Protein AF-A0A934DHY7-F1 (afdb_monomer_lite)

Secondary structure (DSSP, 8-state):
---------EEEE---TT-EEE-TTS--EEE-TTPPPEEEETTTHHHHHHHTS--HHHHHHHHHHHHHH-TTSTTHHHHHHHHHHH-HHHHHHHHHHHHHHHSS---HHHHHHHHHHHHHHHHH-TT-THHHHHHHHHHHHHHHH-SSHHHHHHHHHHHHHHHHHHHHHTTPPPS-S--HHHHHHHHHHT-S-----

Sequence (197 aa):
MTQPSQSGSIKYFIPPTDYVLTGRDGLVHIPWQGKPAIPLLEEDFPAAEASGSPDYDMVGRGMYQALRHDPESAFAAEYAGVLKEAYPHIVSELGGQIIMLDAREVDSPYMARKVNFLKIMALLDPANAGLPLEIGRTYADRGSRLSDLHQAVSSWYAAEKYLKSYLALKGVRFTKTHDLILLKNICVKHNGDFEFL

Radius of gyration: 19.26 Å; chains: 1; bounding box: 48×48×48 Å

Structure (mmCIF, N/CA/C/O backbone):
data_AF-A0A934DHY7-F1
#
_entry.id   AF-A0A934DHY7-F1
#
loop_
_atom_site.group_PDB
_atom_site.id
_atom_site.type_symbol
_atom_site.label_atom_id
_atom_site.label_alt_id
_atom_site.label_comp_id
_atom_site.label_asym_id
_atom_site.label_entity_id
_atom_site.label_seq_id
_atom_site.pdbx_PDB_ins_code
_atom_site.Cartn_x
_atom_site.Cartn_y
_atom_site.Cartn_z
_atom_site.occupancy
_atom_site.B_iso_or_equiv
_atom_site.auth_seq_id
_atom_site.auth_comp_id
_atom_site.auth_asym_id
_atom_site.auth_atom_id
_atom_site.pdbx_PDB_model_num
ATOM 1 N N . MET A 1 1 ? 19.222 31.147 6.152 1.00 31.86 1 MET A N 1
ATOM 2 C CA . MET A 1 1 ? 18.188 30.901 5.127 1.00 31.86 1 MET A CA 1
ATOM 3 C C . MET A 1 1 ? 17.929 29.411 5.118 1.00 31.86 1 MET A C 1
ATOM 5 O O . MET A 1 1 ? 18.785 28.665 4.671 1.00 31.86 1 MET A O 1
ATOM 9 N N . THR A 1 2 ? 16.827 28.977 5.715 1.00 37.34 2 THR A N 1
ATOM 10 C CA . THR A 1 2 ? 16.522 27.555 5.905 1.00 37.34 2 THR A CA 1
ATOM 11 C C . THR A 1 2 ? 15.353 27.234 4.986 1.00 37.34 2 THR A C 1
ATOM 13 O O . THR A 1 2 ? 14.225 27.622 5.275 1.00 37.34 2 THR A O 1
ATOM 16 N N . GLN A 1 3 ? 15.628 26.625 3.831 1.00 30.80 3 GLN A N 1
ATOM 17 C CA . GLN A 1 3 ? 14.572 26.064 2.990 1.00 30.80 3 GLN A CA 1
ATOM 18 C C . GLN A 1 3 ? 14.068 24.775 3.651 1.00 30.80 3 GLN A C 1
ATOM 20 O O . GLN A 1 3 ? 14.889 23.912 3.968 1.00 30.80 3 GLN A O 1
ATOM 25 N N . PRO A 1 4 ? 12.754 24.616 3.879 1.00 38.81 4 PRO A N 1
ATOM 26 C CA . PRO A 1 4 ? 12.204 23.321 4.225 1.00 38.81 4 PRO A CA 1
ATOM 27 C C . PRO A 1 4 ? 12.205 22.424 2.979 1.00 38.81 4 PRO A C 1
ATOM 29 O O . PRO A 1 4 ? 11.879 22.849 1.871 1.00 38.81 4 PRO A O 1
ATOM 32 N N . SER A 1 5 ? 12.616 21.182 3.192 1.00 37.78 5 SER A N 1
ATOM 33 C CA . SER A 1 5 ? 12.775 20.095 2.233 1.00 37.78 5 SER A CA 1
ATOM 34 C C . SER A 1 5 ? 11.487 19.805 1.453 1.00 37.78 5 SER A C 1
ATOM 36 O O . SER A 1 5 ? 10.533 19.243 1.990 1.00 37.78 5 SER A O 1
ATOM 38 N N . GLN A 1 6 ? 11.475 20.133 0.159 1.00 40.62 6 GLN A N 1
ATOM 39 C CA . GLN A 1 6 ? 10.504 19.572 -0.779 1.00 40.62 6 GLN A CA 1
ATOM 40 C C . GLN A 1 6 ? 10.920 18.130 -1.074 1.00 40.62 6 GLN A C 1
ATOM 42 O O . GLN A 1 6 ? 11.933 17.891 -1.723 1.00 40.62 6 GLN A O 1
ATOM 47 N N . SER A 1 7 ? 10.177 17.164 -0.540 1.00 43.56 7 SER A N 1
ATOM 48 C CA . SER A 1 7 ? 10.376 15.747 -0.844 1.00 43.56 7 SER A CA 1
ATOM 49 C C . SER A 1 7 ? 9.364 15.303 -1.902 1.00 43.56 7 SER A C 1
ATOM 51 O O . SER A 1 7 ? 8.189 15.120 -1.603 1.00 43.56 7 SER A O 1
ATOM 53 N N . GLY A 1 8 ? 9.873 15.155 -3.131 1.00 55.78 8 GLY A N 1
ATOM 54 C CA . GLY A 1 8 ? 9.449 14.202 -4.162 1.00 55.78 8 GLY A CA 1
ATOM 55 C C . GLY A 1 8 ? 8.101 14.442 -4.835 1.00 55.78 8 GLY A C 1
ATOM 56 O O . GLY A 1 8 ? 7.093 13.882 -4.405 1.00 55.78 8 GLY A O 1
ATOM 57 N N . SER A 1 9 ? 8.084 15.173 -5.955 1.00 78.81 9 SER A N 1
ATOM 58 C CA . SER A 1 9 ? 6.949 15.103 -6.880 1.00 78.81 9 SER A CA 1
ATOM 59 C C . SER A 1 9 ? 7.010 13.775 -7.656 1.00 78.81 9 SER A C 1
ATOM 61 O O . SER A 1 9 ? 8.027 13.434 -8.253 1.00 78.81 9 SER A O 1
ATOM 63 N N . ILE A 1 10 ? 5.956 12.956 -7.597 1.00 91.75 10 ILE A N 1
ATOM 64 C CA . ILE A 1 10 ? 5.869 11.738 -8.422 1.00 91.75 10 ILE A CA 1
ATOM 65 C C . ILE A 1 10 ? 5.588 12.167 -9.862 1.00 91.75 10 ILE A C 1
ATOM 67 O O . ILE A 1 10 ? 4.675 12.960 -10.105 1.00 91.75 10 ILE A O 1
ATOM 71 N N . LYS A 1 11 ? 6.339 11.617 -10.817 1.00 94.94 11 LYS A N 1
ATOM 72 C CA . LYS A 1 11 ? 6.100 11.797 -12.255 1.00 94.94 11 LYS A CA 1
ATOM 73 C C . LYS A 1 11 ? 5.625 10.493 -12.877 1.00 94.94 11 LYS A C 1
ATOM 75 O O . LYS A 1 11 ? 5.948 9.420 -12.388 1.00 94.94 11 LYS A O 1
ATOM 80 N N . TYR A 1 12 ? 4.858 10.584 -13.956 1.00 95.19 12 TYR A N 1
ATOM 81 C CA . TYR A 1 12 ? 4.257 9.419 -14.604 1.00 95.19 12 TYR A CA 1
ATOM 82 C C . TYR A 1 12 ? 4.889 9.198 -15.971 1.00 95.19 12 TYR A C 1
ATOM 84 O O . TYR A 1 12 ? 4.771 10.040 -16.859 1.00 95.19 12 TYR A O 1
ATOM 92 N N . PHE A 1 13 ? 5.577 8.072 -16.122 1.00 95.94 13 PHE A N 1
ATOM 93 C CA . PHE A 1 13 ? 6.219 7.664 -17.361 1.00 95.94 13 PHE A CA 1
ATOM 94 C C . PHE A 1 13 ? 5.263 6.804 -18.185 1.00 95.94 13 PHE A C 1
ATOM 96 O O . PHE A 1 13 ? 4.657 5.865 -17.665 1.00 95.94 13 PHE A O 1
ATOM 103 N N . ILE A 1 14 ? 5.125 7.113 -19.472 1.00 94.69 14 ILE A N 1
ATOM 104 C CA . ILE A 1 14 ? 4.329 6.311 -20.401 1.00 94.69 14 ILE A CA 1
ATOM 105 C C . ILE A 1 14 ? 5.298 5.402 -21.155 1.00 94.69 14 ILE A C 1
ATOM 107 O O . ILE A 1 14 ? 6.035 5.899 -22.009 1.00 94.69 14 ILE A O 1
ATOM 111 N N . PRO A 1 15 ? 5.348 4.098 -20.835 1.00 90.94 15 PRO A N 1
ATOM 112 C CA . PRO A 1 15 ? 6.297 3.214 -21.478 1.00 90.94 15 PRO A CA 1
ATOM 113 C C . PRO A 1 15 ? 5.905 2.886 -22.926 1.00 90.94 15 PRO A C 1
ATOM 115 O O . PRO A 1 15 ? 4.727 2.986 -23.289 1.00 90.94 15 PRO A O 1
ATOM 118 N N . PRO A 1 16 ? 6.878 2.460 -23.754 1.00 90.50 16 PRO A N 1
ATOM 119 C CA . PRO A 1 16 ? 6.615 1.902 -25.077 1.00 90.50 16 PRO A CA 1
ATOM 120 C C . PRO A 1 16 ? 5.609 0.742 -25.040 1.00 90.50 16 PRO A C 1
ATOM 122 O O . PRO A 1 16 ? 5.453 0.059 -24.027 1.00 90.50 16 PRO A O 1
ATOM 125 N N . THR A 1 17 ? 4.924 0.491 -26.160 1.00 88.81 17 THR A N 1
ATOM 126 C CA . THR A 1 17 ? 3.856 -0.526 -26.247 1.00 88.81 17 THR A CA 1
ATOM 127 C C . THR A 1 17 ? 4.348 -1.953 -25.984 1.00 88.81 17 THR A C 1
ATOM 129 O O . THR A 1 17 ? 3.576 -2.793 -25.527 1.00 88.81 17 THR A O 1
ATOM 132 N N . ASP A 1 18 ? 5.621 -2.221 -26.257 1.00 91.25 18 ASP A N 1
ATOM 133 C CA . ASP A 1 18 ? 6.314 -3.495 -26.065 1.00 91.25 18 ASP A CA 1
ATOM 134 C C . ASP A 1 18 ? 7.105 -3.565 -24.749 1.00 91.25 18 ASP A C 1
ATOM 136 O O . ASP A 1 18 ? 7.853 -4.518 -24.533 1.00 91.25 18 ASP A O 1
ATOM 140 N N . TYR A 1 19 ? 6.938 -2.591 -23.847 1.00 94.44 19 TYR A N 1
ATOM 141 C CA . TYR A 1 19 ? 7.634 -2.598 -22.566 1.00 94.44 19 TYR A CA 1
ATOM 142 C C . TYR A 1 19 ? 7.242 -3.814 -21.718 1.00 94.44 19 TYR A C 1
ATOM 144 O O . TYR A 1 19 ? 6.062 -4.105 -21.482 1.00 94.44 19 TYR A O 1
ATOM 152 N N . VAL A 1 20 ? 8.267 -4.501 -21.218 1.00 95.75 20 VAL A N 1
ATOM 153 C CA . VAL A 1 20 ? 8.151 -5.621 -20.288 1.00 95.75 20 VAL A CA 1
ATOM 154 C C . VAL A 1 20 ? 8.990 -5.299 -19.064 1.00 95.75 20 VAL A C 1
ATOM 156 O O . VAL A 1 20 ? 10.210 -5.146 -19.155 1.00 95.75 20 VAL A O 1
ATOM 159 N N . LEU A 1 21 ? 8.342 -5.243 -17.904 1.00 96.12 21 LEU A N 1
ATOM 160 C CA . LEU A 1 21 ? 9.055 -5.149 -16.641 1.00 96.12 21 LEU A CA 1
ATOM 161 C C . LEU A 1 21 ? 9.800 -6.464 -16.411 1.00 96.12 21 LEU A C 1
ATOM 163 O O . LEU A 1 21 ? 9.173 -7.520 -16.300 1.00 96.12 21 LEU A O 1
ATOM 167 N N . THR A 1 22 ? 11.127 -6.384 -16.340 1.00 95.19 22 THR A N 1
ATOM 168 C CA . THR A 1 22 ? 11.995 -7.549 -16.159 1.00 95.19 22 THR A CA 1
ATOM 169 C C . THR A 1 22 ? 12.777 -7.436 -14.859 1.00 95.19 22 THR A C 1
ATOM 171 O O . THR A 1 22 ? 13.431 -6.422 -14.612 1.00 95.19 22 THR A O 1
ATOM 174 N N . GLY A 1 23 ? 12.704 -8.476 -14.029 1.00 91.56 23 GLY A N 1
ATOM 175 C CA . GLY A 1 23 ? 13.467 -8.573 -12.786 1.00 91.56 23 GLY A CA 1
ATOM 176 C C . GLY A 1 23 ? 14.967 -8.652 -13.049 1.00 91.56 23 GLY A C 1
ATOM 177 O O . GLY A 1 23 ? 15.404 -9.180 -14.069 1.00 91.56 23 GLY A O 1
ATOM 178 N N . ARG A 1 24 ? 15.782 -8.166 -12.108 1.00 86.88 24 ARG A N 1
ATOM 179 C CA . ARG A 1 24 ? 17.254 -8.249 -12.211 1.00 86.88 24 ARG A CA 1
ATOM 180 C C . ARG A 1 24 ? 17.784 -9.680 -12.289 1.00 86.88 24 ARG A C 1
ATOM 182 O O . ARG A 1 24 ? 18.852 -9.910 -12.844 1.00 86.88 24 ARG A O 1
ATOM 189 N N . ASP A 1 25 ? 17.047 -10.612 -11.705 1.00 87.50 25 ASP A N 1
ATOM 190 C CA . ASP A 1 25 ? 17.312 -12.047 -11.702 1.00 87.50 25 ASP A CA 1
ATOM 191 C C . ASP A 1 25 ? 16.692 -12.781 -12.905 1.00 87.50 25 ASP A C 1
ATOM 193 O O . ASP A 1 25 ? 16.905 -13.981 -13.061 1.00 87.50 25 ASP A O 1
ATOM 197 N N . GLY A 1 26 ? 15.929 -12.077 -13.751 1.00 88.62 26 GLY A N 1
ATOM 198 C CA . GLY A 1 26 ? 15.182 -12.660 -14.865 1.00 88.62 26 GLY A CA 1
ATOM 199 C C . GLY A 1 26 ? 13.999 -13.537 -14.441 1.00 88.62 26 GLY A C 1
ATOM 200 O O . GLY A 1 26 ? 13.481 -14.280 -15.266 1.00 88.62 26 GLY A O 1
ATOM 201 N N . LEU A 1 27 ? 13.569 -13.501 -13.175 1.00 88.88 27 LEU A N 1
ATOM 202 C CA . LEU A 1 27 ? 12.425 -14.297 -12.709 1.00 88.88 27 LEU A CA 1
ATOM 203 C C . LEU A 1 27 ? 11.093 -13.561 -12.875 1.00 88.88 27 LEU A C 1
ATOM 205 O O . LEU A 1 27 ? 10.045 -14.193 -13.001 1.00 88.88 27 LEU A O 1
ATOM 209 N N . VAL A 1 28 ? 11.131 -12.230 -12.902 1.00 94.12 28 VAL A N 1
ATOM 210 C CA . VAL A 1 28 ? 9.958 -11.389 -13.147 1.00 94.12 28 VAL A CA 1
ATOM 211 C C . VAL A 1 28 ? 9.901 -11.013 -14.620 1.00 94.12 28 VAL A C 1
ATOM 213 O O . VAL A 1 28 ? 10.862 -10.455 -15.145 1.00 94.12 28 VAL A O 1
ATOM 216 N N . HIS A 1 29 ? 8.755 -11.262 -15.254 1.00 95.19 29 HIS A N 1
ATOM 217 C CA . HIS A 1 29 ? 8.458 -10.860 -16.628 1.00 95.19 29 HIS A CA 1
ATOM 218 C C . HIS A 1 29 ? 6.994 -10.430 -16.743 1.00 95.19 29 HIS A C 1
ATOM 220 O O . HIS A 1 29 ? 6.112 -11.258 -16.963 1.00 95.19 29 HIS A O 1
ATOM 226 N N . ILE A 1 30 ? 6.731 -9.130 -16.597 1.00 95.00 30 ILE A N 1
ATOM 227 C CA . ILE A 1 30 ? 5.370 -8.579 -16.605 1.00 95.00 30 ILE A CA 1
ATOM 228 C C . ILE A 1 30 ? 5.197 -7.672 -17.830 1.00 95.00 30 ILE A C 1
ATOM 230 O O . ILE A 1 30 ? 5.745 -6.565 -17.853 1.00 95.00 30 ILE A O 1
ATOM 234 N N . PRO A 1 31 ? 4.426 -8.094 -18.849 1.00 95.00 31 PRO A N 1
ATOM 235 C CA . PRO A 1 31 ? 4.063 -7.229 -19.967 1.00 95.00 31 PRO A CA 1
ATOM 236 C C . PRO A 1 31 ? 3.262 -6.012 -19.492 1.00 95.00 31 PRO A C 1
ATOM 238 O O . PRO A 1 31 ? 2.335 -6.142 -18.685 1.00 95.00 31 PRO A O 1
ATOM 241 N N . TRP A 1 32 ? 3.586 -4.828 -20.015 1.00 94.69 32 TRP A N 1
ATOM 242 C CA . TRP A 1 32 ? 2.945 -3.577 -19.591 1.00 94.69 32 TRP A CA 1
ATOM 243 C C . TRP A 1 32 ? 1.751 -3.146 -20.443 1.00 94.69 32 TRP A C 1
ATOM 245 O O . TRP A 1 32 ? 1.147 -2.097 -20.212 1.00 94.69 32 TRP A O 1
ATOM 255 N N . GLN A 1 33 ? 1.381 -3.953 -21.434 1.00 91.31 33 GLN A N 1
ATOM 256 C CA . GLN A 1 33 ? 0.269 -3.643 -22.319 1.00 91.31 33 GLN A CA 1
ATOM 257 C C . GLN A 1 33 ? -1.041 -3.494 -21.526 1.00 91.31 33 GLN A C 1
ATOM 259 O O . GLN A 1 33 ? -1.448 -4.391 -20.790 1.00 91.31 33 GLN A O 1
ATOM 264 N N . GLY A 1 34 ? -1.704 -2.344 -21.682 1.00 87.00 34 GLY A N 1
ATOM 265 C CA . GLY A 1 34 ? -2.974 -2.041 -21.014 1.00 87.00 34 GLY A CA 1
ATOM 266 C C . GLY A 1 34 ? -2.863 -1.661 -19.532 1.00 87.00 34 GLY A C 1
ATOM 267 O O . GLY A 1 34 ? -3.894 -1.504 -18.883 1.00 87.00 34 GLY A O 1
ATOM 268 N N . LYS A 1 35 ? -1.648 -1.502 -18.987 1.00 91.81 35 LYS A N 1
ATOM 269 C CA . LYS A 1 35 ? -1.422 -1.020 -17.615 1.00 91.81 35 LYS A CA 1
ATOM 270 C C . LYS A 1 35 ? -1.325 0.515 -17.561 1.00 91.81 35 LYS A C 1
ATOM 272 O O . LYS A 1 35 ? -1.013 1.141 -18.576 1.00 91.81 35 LYS A O 1
ATOM 277 N N . PRO A 1 36 ? -1.589 1.136 -16.395 1.00 94.12 36 PRO A N 1
ATOM 278 C CA . PRO A 1 36 ? -1.433 2.578 -16.215 1.00 94.12 36 PRO A CA 1
ATOM 279 C C . PRO A 1 36 ? 0.019 3.047 -16.396 1.00 94.12 36 PRO A C 1
ATOM 281 O O . PRO A 1 36 ? 0.963 2.250 -16.397 1.00 94.12 36 PR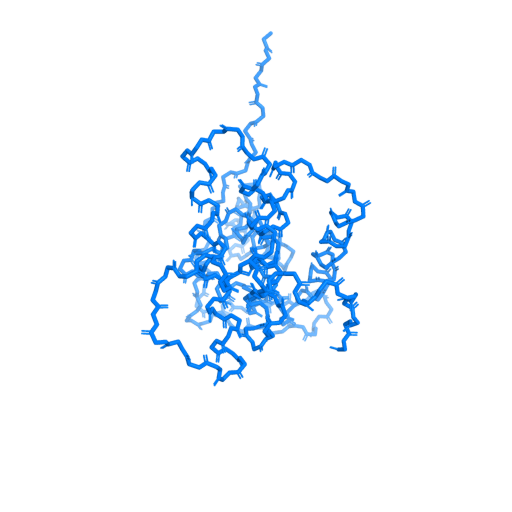O A O 1
ATOM 284 N N . ALA A 1 37 ? 0.187 4.366 -16.532 1.00 95.75 37 ALA A N 1
ATOM 285 C CA . ALA A 1 37 ? 1.501 5.001 -16.564 1.00 95.75 37 ALA A CA 1
ATOM 286 C C . ALA A 1 37 ? 2.304 4.654 -15.300 1.00 95.75 37 ALA A C 1
ATOM 288 O O . ALA A 1 37 ? 1.749 4.539 -14.210 1.00 95.75 37 ALA A O 1
ATOM 289 N N . ILE A 1 38 ? 3.613 4.489 -15.448 1.00 97.06 38 ILE A N 1
ATOM 290 C CA . ILE A 1 38 ? 4.497 4.061 -14.368 1.00 97.06 38 ILE A CA 1
ATOM 291 C C . ILE A 1 38 ? 4.818 5.278 -13.494 1.00 97.06 38 ILE A C 1
ATOM 293 O O . ILE A 1 38 ? 5.438 6.220 -13.995 1.00 97.06 38 ILE A O 1
ATOM 297 N N . PRO A 1 39 ? 4.431 5.295 -12.207 1.00 97.06 39 PRO A N 1
ATOM 298 C CA . PRO A 1 39 ? 4.880 6.335 -11.298 1.00 97.06 39 PRO A CA 1
ATOM 299 C C . PRO A 1 39 ? 6.378 6.159 -11.050 1.00 97.06 39 PRO A C 1
ATOM 301 O O . PRO A 1 39 ? 6.829 5.065 -10.723 1.00 97.06 39 PRO A O 1
ATOM 304 N N . LEU A 1 40 ? 7.134 7.241 -11.183 1.00 97.19 40 LEU A N 1
ATOM 305 C CA . LEU A 1 40 ? 8.566 7.327 -10.932 1.00 97.19 40 LEU A CA 1
ATOM 306 C C . LEU A 1 40 ? 8.851 8.477 -9.969 1.00 97.19 40 LEU A C 1
ATOM 308 O O . LEU A 1 40 ? 8.113 9.467 -9.906 1.00 97.19 40 LEU A O 1
ATOM 312 N N . LEU A 1 41 ? 9.954 8.352 -9.237 1.00 96.00 41 LEU A N 1
ATOM 313 C CA . LEU A 1 41 ? 10.500 9.467 -8.475 1.00 96.00 41 LEU A CA 1
ATOM 314 C C . LEU A 1 41 ? 11.019 10.544 -9.434 1.00 96.00 41 LEU A C 1
ATOM 316 O O . LEU A 1 41 ? 11.472 10.243 -10.539 1.00 96.00 41 LEU A O 1
ATOM 320 N N . GLU A 1 42 ? 10.974 11.804 -9.006 1.00 94.19 42 GLU A N 1
ATOM 321 C CA . GLU A 1 42 ? 11.436 12.929 -9.823 1.00 94.19 42 GLU A CA 1
ATOM 322 C C . GLU A 1 42 ? 12.894 12.780 -10.273 1.00 94.19 42 GLU A C 1
ATOM 324 O O . GLU A 1 42 ? 13.217 13.123 -11.408 1.00 94.19 42 GLU A O 1
ATOM 329 N N . GLU A 1 43 ? 13.746 12.235 -9.405 1.00 94.06 43 GLU A N 1
ATOM 330 C CA . GLU A 1 43 ? 15.157 11.945 -9.679 1.00 94.06 43 GLU A CA 1
ATOM 331 C C . GLU A 1 43 ? 15.381 10.784 -10.661 1.00 94.06 43 GLU A C 1
ATOM 333 O O . GLU A 1 43 ? 16.363 10.793 -11.399 1.00 94.06 43 GLU A O 1
ATOM 338 N N . ASP A 1 44 ? 14.460 9.818 -10.711 1.00 95.62 44 ASP A N 1
ATOM 339 C CA . ASP A 1 44 ? 14.541 8.646 -11.591 1.00 95.62 44 ASP A CA 1
ATOM 340 C C . ASP A 1 44 ? 14.023 8.964 -13.007 1.00 95.62 44 ASP A C 1
ATOM 342 O O . ASP A 1 44 ? 14.438 8.349 -13.992 1.00 95.62 44 ASP A O 1
ATOM 346 N N . PHE A 1 45 ? 13.131 9.953 -13.127 1.00 94.62 45 PHE A N 1
ATOM 347 C CA . PHE A 1 45 ? 12.448 10.275 -14.380 1.00 94.62 45 PHE A CA 1
ATOM 348 C C . PHE A 1 45 ? 13.394 10.644 -15.544 1.00 94.62 45 PHE A C 1
ATOM 350 O O . PHE A 1 45 ? 13.214 10.083 -16.625 1.00 94.62 45 PHE A O 1
ATOM 357 N N . PRO A 1 46 ? 14.420 11.510 -15.379 1.00 95.00 46 PRO A N 1
ATOM 358 C CA . PRO A 1 46 ? 15.321 11.865 -16.480 1.00 95.00 46 PRO A CA 1
ATOM 359 C C . PRO A 1 46 ? 16.115 10.670 -17.017 1.00 95.00 46 PRO A C 1
ATOM 361 O O . PRO A 1 46 ? 16.363 10.576 -18.217 1.00 95.00 46 PRO A O 1
ATOM 364 N N . ALA A 1 47 ? 16.510 9.744 -16.137 1.00 95.50 47 ALA A N 1
ATOM 365 C CA . ALA A 1 47 ? 17.240 8.546 -16.536 1.00 95.50 47 ALA A CA 1
ATOM 366 C C . ALA A 1 47 ? 16.342 7.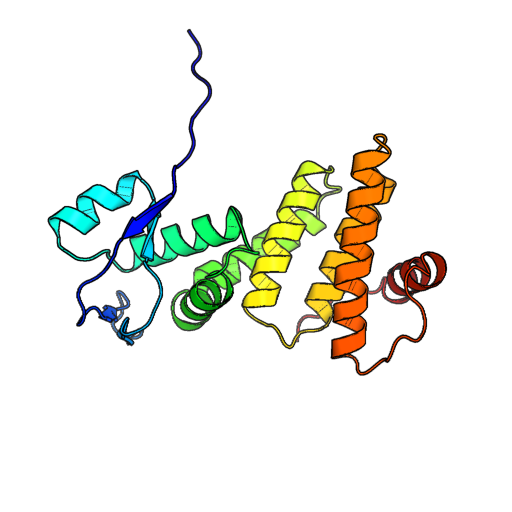588 -17.333 1.00 95.50 47 ALA A C 1
ATOM 368 O O . ALA A 1 47 ? 16.770 7.089 -18.372 1.00 95.50 47 ALA A O 1
ATOM 369 N N . ALA A 1 48 ? 15.094 7.396 -16.889 1.00 94.75 48 ALA A N 1
ATOM 370 C CA . ALA A 1 48 ? 14.098 6.597 -17.603 1.00 94.75 48 ALA A CA 1
ATOM 371 C C . ALA A 1 48 ? 13.734 7.191 -18.976 1.00 94.75 48 ALA A C 1
ATOM 373 O O . ALA A 1 48 ? 13.524 6.453 -19.937 1.00 94.75 48 ALA A O 1
ATOM 374 N N . GLU A 1 49 ? 13.677 8.520 -19.087 1.00 94.31 49 GLU A N 1
ATOM 375 C CA . GLU A 1 49 ? 13.439 9.210 -20.358 1.00 94.31 49 GLU A CA 1
ATOM 376 C C . GLU A 1 49 ? 14.620 9.045 -21.322 1.00 94.31 49 GLU A C 1
ATOM 378 O O . GLU A 1 49 ? 14.419 8.712 -22.489 1.00 94.31 49 GLU A O 1
ATOM 383 N N . ALA A 1 50 ? 15.855 9.192 -20.834 1.00 94.25 50 ALA A N 1
ATOM 384 C CA . ALA A 1 50 ? 17.059 9.044 -21.650 1.00 94.25 50 ALA A CA 1
ATOM 385 C C . ALA A 1 50 ? 17.270 7.610 -22.169 1.00 94.25 50 ALA A C 1
ATOM 387 O O . ALA A 1 50 ? 17.747 7.428 -23.289 1.00 94.25 50 ALA A O 1
ATOM 388 N N . SER A 1 51 ? 16.925 6.592 -21.374 1.00 92.31 51 SER A N 1
ATOM 389 C CA . SER A 1 51 ? 16.990 5.182 -21.783 1.00 92.31 51 SER A CA 1
ATOM 390 C C . SER A 1 51 ? 15.775 4.727 -22.597 1.00 92.31 51 SER A C 1
ATOM 392 O O . SER A 1 51 ? 15.819 3.658 -23.203 1.00 92.31 51 SER A O 1
ATOM 394 N N . GLY A 1 52 ? 14.683 5.500 -22.592 1.00 91.44 52 GLY A N 1
ATOM 395 C CA . GLY A 1 52 ? 13.395 5.123 -23.177 1.00 91.44 52 GLY A CA 1
ATOM 396 C C . GLY A 1 52 ? 12.596 4.107 -22.350 1.00 91.44 52 GLY A C 1
ATOM 397 O O . GLY A 1 52 ? 11.510 3.703 -22.768 1.00 91.44 52 GLY A O 1
ATOM 398 N N . SER A 1 53 ? 13.095 3.691 -21.182 1.00 93.81 53 SER A N 1
ATOM 399 C CA . SER A 1 53 ? 12.393 2.765 -20.291 1.00 93.81 53 SER A CA 1
ATOM 400 C C . SER A 1 53 ? 12.923 2.826 -18.853 1.00 93.81 53 SER A C 1
ATOM 402 O O . SER A 1 53 ? 14.144 2.769 -18.666 1.00 93.81 53 SER A O 1
ATOM 404 N N . PRO A 1 54 ? 12.054 2.852 -17.825 1.00 95.81 54 PRO A N 1
ATOM 405 C CA . PRO A 1 54 ? 12.495 2.768 -16.443 1.00 95.81 54 PRO A CA 1
ATOM 406 C C . PRO A 1 54 ? 13.022 1.371 -16.126 1.00 95.81 54 PRO A C 1
ATOM 408 O O . PRO A 1 54 ? 12.516 0.361 -16.633 1.00 95.81 54 PRO A O 1
ATOM 411 N N . ASP A 1 55 ? 14.027 1.325 -15.255 1.00 94.38 55 ASP A N 1
ATOM 412 C CA . ASP A 1 55 ? 14.547 0.063 -14.752 1.00 94.38 55 ASP A CA 1
ATOM 413 C C . ASP A 1 55 ? 13.633 -0.556 -13.682 1.00 94.38 55 ASP A C 1
ATOM 415 O O . ASP A 1 55 ? 12.678 0.051 -13.186 1.00 94.38 55 ASP A O 1
ATOM 419 N N . TYR A 1 56 ? 13.954 -1.796 -13.324 1.00 96.06 56 TYR A N 1
ATOM 420 C CA . TYR A 1 56 ? 13.212 -2.569 -12.341 1.00 96.06 56 TYR A CA 1
ATOM 421 C C . TYR A 1 56 ? 13.084 -1.879 -10.977 1.00 96.06 56 TYR A C 1
ATOM 423 O O . TYR A 1 56 ? 12.015 -1.902 -10.369 1.00 96.06 56 TYR A O 1
ATOM 431 N N . ASP A 1 57 ? 14.143 -1.249 -10.476 1.00 95.62 57 ASP A N 1
ATOM 432 C CA . ASP A 1 57 ? 14.101 -0.634 -9.153 1.00 95.62 57 ASP A CA 1
ATOM 433 C C . ASP A 1 57 ? 13.334 0.690 -9.176 1.00 95.62 57 ASP A C 1
ATOM 435 O O . ASP A 1 57 ? 12.594 0.980 -8.236 1.00 95.62 57 ASP A O 1
ATOM 439 N N . MET A 1 58 ? 13.491 1.485 -10.239 1.00 96.56 58 MET A N 1
ATOM 440 C CA . MET A 1 58 ? 12.770 2.745 -10.440 1.00 96.56 58 MET A CA 1
ATOM 441 C C . MET A 1 58 ? 11.256 2.520 -10.375 1.00 96.56 58 MET A C 1
ATOM 443 O O . MET A 1 58 ? 10.545 3.252 -9.682 1.00 96.56 58 MET A O 1
ATOM 447 N N . VAL A 1 59 ? 10.775 1.462 -11.038 1.00 97.12 59 VAL A N 1
ATOM 448 C CA . VAL A 1 59 ? 9.360 1.060 -11.028 1.00 97.12 59 VAL A CA 1
ATOM 449 C C . VAL A 1 59 ? 8.908 0.697 -9.614 1.00 97.12 59 VAL A C 1
ATOM 451 O O . VAL A 1 59 ? 7.914 1.239 -9.129 1.00 97.12 59 VAL A O 1
ATOM 454 N N . GLY A 1 60 ? 9.654 -0.169 -8.919 1.00 96.50 60 GLY A N 1
ATOM 455 C CA . GLY A 1 60 ? 9.312 -0.604 -7.561 1.00 96.50 60 GLY A CA 1
ATOM 456 C C . GLY A 1 60 ? 9.259 0.554 -6.564 1.00 96.50 60 GLY A C 1
ATOM 457 O O . GLY A 1 60 ? 8.275 0.709 -5.836 1.00 96.50 60 GLY A O 1
ATOM 458 N N . ARG A 1 61 ? 10.285 1.418 -6.569 1.00 96.12 61 ARG A N 1
ATOM 459 C CA . ARG A 1 61 ? 10.350 2.613 -5.712 1.00 96.12 61 ARG A CA 1
ATOM 460 C C . ARG A 1 61 ? 9.216 3.584 -6.006 1.00 96.12 61 ARG A C 1
ATOM 462 O O . ARG A 1 61 ? 8.557 4.046 -5.075 1.00 96.12 61 ARG A O 1
ATOM 469 N N . GLY A 1 62 ? 8.985 3.890 -7.280 1.00 96.69 62 GLY A N 1
ATOM 470 C CA . GLY A 1 62 ? 7.965 4.842 -7.695 1.00 96.69 62 GLY A CA 1
ATOM 471 C C . GLY A 1 62 ? 6.550 4.369 -7.362 1.00 96.69 62 GLY A C 1
ATOM 472 O O . GLY A 1 62 ? 5.768 5.137 -6.802 1.00 96.69 62 GLY A O 1
ATOM 473 N N . MET A 1 63 ? 6.239 3.088 -7.589 1.00 96.94 63 MET A N 1
ATOM 474 C CA . MET A 1 63 ? 4.953 2.494 -7.200 1.00 96.94 63 MET A CA 1
ATOM 475 C C . MET A 1 63 ? 4.753 2.480 -5.694 1.00 96.94 63 MET A C 1
ATOM 477 O O . MET A 1 63 ? 3.692 2.875 -5.207 1.00 96.94 63 MET A O 1
ATOM 481 N N . TYR A 1 64 ? 5.775 2.068 -4.944 1.00 96.25 64 TYR A N 1
ATOM 482 C CA . TYR A 1 64 ? 5.694 2.063 -3.492 1.00 96.25 64 TYR A CA 1
ATOM 483 C C . TYR A 1 64 ? 5.479 3.476 -2.941 1.00 96.25 64 TYR A C 1
ATOM 485 O O . TYR A 1 64 ? 4.610 3.687 -2.093 1.00 96.25 64 TYR A O 1
ATOM 493 N N . GLN A 1 65 ? 6.200 4.467 -3.467 1.00 95.69 65 GLN A N 1
ATOM 494 C CA . GLN A 1 65 ? 6.034 5.860 -3.067 1.00 95.69 65 GLN A CA 1
ATOM 495 C C . GLN A 1 65 ? 4.652 6.412 -3.444 1.00 95.69 65 GLN A C 1
ATOM 497 O O . GLN A 1 65 ? 4.032 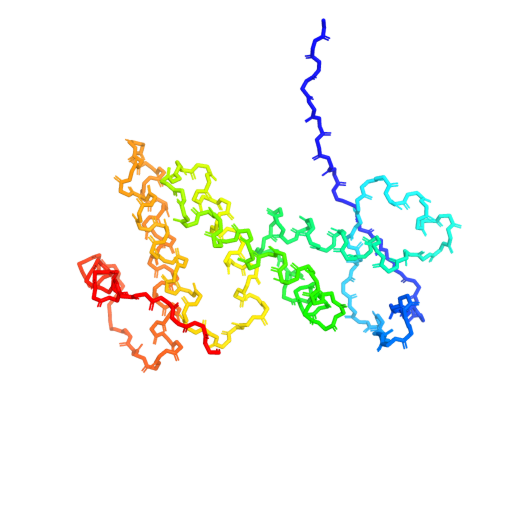7.093 -2.624 1.00 95.69 65 GLN A O 1
ATOM 502 N N . ALA A 1 66 ? 4.136 6.087 -4.633 1.00 95.62 66 ALA A N 1
ATOM 503 C CA . ALA A 1 66 ? 2.797 6.483 -5.063 1.00 95.62 66 ALA A CA 1
ATOM 504 C C . ALA A 1 66 ? 1.708 5.931 -4.142 1.00 95.62 66 ALA A C 1
ATOM 506 O O . ALA A 1 66 ? 0.858 6.688 -3.675 1.00 95.62 66 ALA A O 1
ATOM 507 N N . LEU A 1 67 ? 1.790 4.649 -3.792 1.00 96.12 67 LEU A N 1
ATOM 508 C CA . LEU A 1 67 ? 0.854 4.016 -2.865 1.00 96.12 67 LEU A CA 1
ATOM 509 C C . LEU A 1 67 ? 0.951 4.581 -1.445 1.00 96.12 67 LEU A C 1
ATOM 511 O O . LEU A 1 67 ? -0.060 4.719 -0.761 1.00 96.12 67 LEU A O 1
ATOM 515 N N . ARG A 1 68 ? 2.152 4.940 -0.981 1.00 94.00 68 ARG A N 1
ATOM 516 C CA . ARG A 1 68 ? 2.332 5.587 0.330 1.00 94.00 68 ARG A CA 1
ATOM 517 C C . ARG A 1 68 ? 1.767 7.000 0.378 1.00 94.00 68 ARG A C 1
ATOM 519 O O . ARG A 1 68 ? 1.341 7.433 1.453 1.00 94.00 68 ARG A O 1
ATOM 526 N N . HIS A 1 69 ? 1.804 7.703 -0.751 1.00 92.25 69 HIS A N 1
ATOM 527 C CA . HIS A 1 69 ? 1.233 9.034 -0.891 1.00 92.25 69 HIS A CA 1
ATOM 528 C C . HIS A 1 69 ? -0.297 8.977 -0.937 1.00 92.25 69 HIS A C 1
ATOM 530 O O . HIS A 1 69 ? -0.948 9.639 -0.130 1.00 92.25 69 HIS A O 1
ATOM 536 N N . ASP A 1 70 ? -0.856 8.150 -1.825 1.00 92.81 70 ASP A N 1
ATOM 537 C CA . ASP A 1 70 ? -2.300 7.978 -1.986 1.00 92.81 70 ASP A CA 1
ATOM 538 C C . ASP A 1 70 ? -2.679 6.513 -2.302 1.00 92.81 70 ASP A C 1
ATOM 540 O O . ASP A 1 70 ? -2.729 6.103 -3.471 1.00 92.81 70 ASP A O 1
ATOM 544 N N . PRO A 1 71 ? -2.990 5.709 -1.266 1.00 94.00 71 PRO A N 1
ATOM 545 C CA . PRO A 1 71 ? -3.418 4.323 -1.438 1.00 94.00 71 PRO A CA 1
ATOM 546 C C . PRO A 1 71 ? -4.875 4.197 -1.915 1.00 94.00 71 PRO A C 1
ATOM 548 O O . PRO A 1 71 ? -5.368 3.083 -2.052 1.00 94.00 71 PRO A O 1
ATOM 551 N N . GLU A 1 72 ? -5.596 5.300 -2.128 1.00 92.19 72 GLU A N 1
ATOM 552 C CA . GLU A 1 72 ? -6.963 5.298 -2.670 1.00 92.19 72 GLU A CA 1
ATOM 553 C C . GLU A 1 72 ? -7.017 5.856 -4.104 1.00 92.19 72 GLU A C 1
ATOM 555 O O . GLU A 1 72 ? -8.104 6.034 -4.656 1.00 92.19 72 GLU A O 1
ATOM 560 N N . SER A 1 73 ? -5.855 6.091 -4.727 1.00 92.56 73 SER A N 1
ATOM 561 C CA . SER A 1 73 ? -5.763 6.546 -6.115 1.00 92.56 73 SER A CA 1
ATOM 562 C C . SER A 1 73 ? -6.367 5.538 -7.102 1.00 92.56 73 SER A C 1
ATOM 564 O O . SER A 1 73 ? -6.417 4.332 -6.854 1.00 92.56 73 SER A O 1
ATOM 566 N N . ALA A 1 74 ? -6.800 6.031 -8.267 1.00 91.25 74 ALA A N 1
ATOM 567 C CA . ALA A 1 74 ? -7.497 5.227 -9.276 1.00 91.25 74 ALA A CA 1
ATOM 568 C C . ALA A 1 74 ? -6.702 4.006 -9.778 1.00 91.25 74 ALA A C 1
ATOM 570 O O . ALA A 1 74 ? -7.310 3.047 -10.233 1.00 91.25 74 ALA A O 1
ATOM 571 N N . PHE A 1 75 ? -5.369 4.048 -9.687 1.00 94.31 75 PHE A N 1
ATOM 572 C CA . PHE A 1 75 ? -4.461 2.990 -10.146 1.00 94.31 75 PHE A CA 1
ATOM 573 C C . PHE A 1 75 ? -3.818 2.205 -8.994 1.00 94.31 75 PHE A C 1
ATOM 575 O O . PHE A 1 75 ? -2.892 1.420 -9.205 1.00 94.31 75 PHE A O 1
ATOM 582 N N . ALA A 1 76 ? -4.260 2.441 -7.753 1.00 95.31 76 ALA A N 1
ATOM 583 C CA . ALA A 1 76 ? -3.629 1.865 -6.574 1.00 95.31 76 ALA A CA 1
ATOM 584 C C . ALA A 1 76 ? -3.695 0.328 -6.572 1.00 95.31 76 ALA A C 1
ATOM 586 O O . ALA A 1 76 ? -2.725 -0.332 -6.201 1.00 95.31 76 ALA A O 1
ATOM 587 N N . ALA A 1 77 ? -4.812 -0.253 -7.020 1.00 96.25 77 ALA A N 1
ATOM 588 C CA . ALA A 1 77 ? -4.975 -1.703 -7.091 1.00 96.25 77 ALA A CA 1
ATOM 589 C C . ALA A 1 77 ? -4.007 -2.336 -8.103 1.00 96.25 77 ALA A C 1
ATOM 591 O O . ALA A 1 77 ? -3.365 -3.341 -7.801 1.00 96.25 77 ALA A O 1
ATOM 592 N N . GLU A 1 78 ? -3.848 -1.725 -9.277 1.00 96.50 78 GLU A N 1
ATOM 593 C CA . GLU A 1 78 ? -2.923 -2.173 -10.314 1.00 96.50 78 GLU A CA 1
ATOM 594 C C . GLU A 1 78 ? -1.469 -2.083 -9.844 1.00 96.50 78 GLU A C 1
ATOM 596 O O . GLU A 1 78 ? -0.712 -3.040 -10.015 1.00 96.50 78 GLU A O 1
ATOM 601 N N . TYR A 1 79 ? -1.079 -0.973 -9.209 1.00 97.12 79 TYR A N 1
ATOM 602 C CA . TYR A 1 79 ? 0.268 -0.820 -8.654 1.00 97.12 79 TYR A CA 1
ATOM 603 C C . TYR A 1 79 ? 0.539 -1.827 -7.536 1.00 97.12 79 TYR A C 1
ATOM 605 O O . TYR A 1 79 ? 1.598 -2.452 -7.521 1.00 97.12 79 TYR A O 1
ATOM 613 N N . ALA A 1 80 ? -0.418 -2.041 -6.630 1.00 97.38 80 ALA A N 1
ATOM 614 C CA . ALA A 1 80 ? -0.293 -3.055 -5.590 1.00 97.38 80 ALA A CA 1
ATOM 615 C C . ALA A 1 80 ? -0.159 -4.462 -6.194 1.00 97.38 80 ALA A C 1
ATOM 617 O O . ALA A 1 80 ? 0.679 -5.238 -5.743 1.00 97.38 80 ALA A O 1
ATOM 618 N N . GLY A 1 81 ? -0.911 -4.777 -7.253 1.00 96.12 81 GLY A N 1
ATOM 619 C CA . GLY A 1 81 ? -0.786 -6.040 -7.982 1.0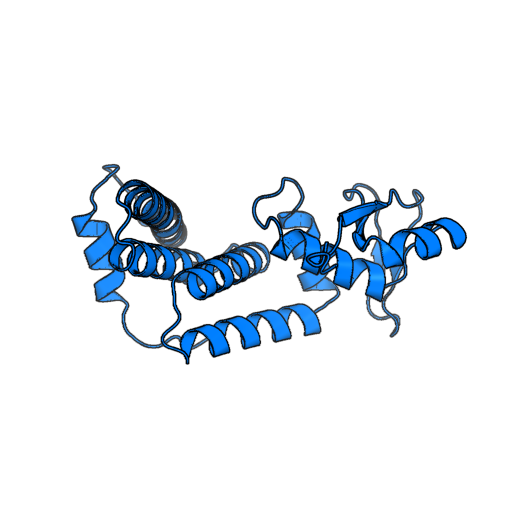0 96.12 81 GLY A CA 1
ATOM 620 C C . GLY A 1 81 ? 0.632 -6.279 -8.506 1.00 96.12 81 GLY A C 1
ATOM 621 O O . GLY A 1 81 ? 1.198 -7.345 -8.271 1.00 96.12 81 GLY A O 1
ATOM 622 N N . VAL A 1 82 ? 1.241 -5.262 -9.125 1.00 96.56 82 VAL A N 1
ATOM 623 C CA . VAL A 1 82 ? 2.638 -5.340 -9.585 1.00 96.56 82 VAL A CA 1
ATOM 624 C C . VAL A 1 82 ? 3.601 -5.509 -8.407 1.00 96.56 82 VAL A C 1
ATOM 626 O O . VAL A 1 82 ? 4.483 -6.362 -8.467 1.00 96.56 82 VAL A O 1
ATOM 629 N N . LEU A 1 83 ? 3.426 -4.758 -7.313 1.00 96.94 83 LEU A N 1
ATOM 630 C CA . LEU A 1 83 ? 4.265 -4.913 -6.118 1.00 96.94 83 LEU A CA 1
ATOM 631 C C . LEU A 1 83 ? 4.175 -6.315 -5.508 1.00 96.94 83 LEU A C 1
ATOM 633 O O . LEU A 1 83 ? 5.195 -6.862 -5.099 1.00 96.94 83 LEU A O 1
ATOM 637 N N . LYS A 1 84 ? 2.980 -6.911 -5.477 1.00 95.69 84 LYS A N 1
ATOM 638 C CA . LYS A 1 84 ? 2.766 -8.271 -4.971 1.00 95.69 84 LYS A CA 1
ATOM 639 C C . LYS A 1 84 ? 3.490 -9.320 -5.810 1.00 95.69 84 LYS A C 1
ATOM 641 O O . LYS A 1 84 ? 4.058 -10.251 -5.252 1.00 95.69 84 LYS A O 1
ATOM 646 N N . GLU A 1 85 ? 3.421 -9.183 -7.130 1.00 95.12 85 GLU A N 1
ATOM 647 C CA . GLU A 1 85 ? 3.970 -10.159 -8.071 1.00 95.12 85 GLU A CA 1
ATOM 648 C C . GLU A 1 85 ? 5.492 -10.041 -8.200 1.00 95.12 85 GLU A C 1
ATOM 650 O O . GLU A 1 85 ? 6.194 -11.049 -8.181 1.00 95.12 85 GLU A O 1
ATOM 655 N N . ALA A 1 86 ? 6.006 -8.814 -8.292 1.00 95.94 86 ALA A N 1
ATOM 656 C CA . ALA A 1 86 ? 7.409 -8.563 -8.599 1.00 95.94 86 ALA A CA 1
ATOM 657 C C . ALA A 1 86 ? 8.252 -8.199 -7.364 1.00 95.94 86 ALA A C 1
ATOM 659 O O . ALA A 1 86 ? 9.412 -8.586 -7.262 1.00 95.94 86 ALA A O 1
ATOM 660 N N . TYR A 1 87 ? 7.700 -7.506 -6.367 1.00 96.44 87 TYR A N 1
ATOM 661 C CA . TYR A 1 87 ? 8.491 -6.883 -5.298 1.00 96.44 87 TYR A CA 1
ATOM 662 C C . TYR A 1 87 ? 8.173 -7.453 -3.904 1.00 96.44 87 TYR A C 1
ATOM 664 O O . TYR A 1 87 ? 7.806 -6.695 -2.999 1.00 96.44 87 TYR A O 1
ATOM 672 N N . PRO A 1 88 ? 8.374 -8.766 -3.657 1.00 93.38 88 PRO A N 1
ATOM 673 C CA . PRO A 1 88 ? 8.034 -9.383 -2.373 1.00 93.38 88 PRO A CA 1
ATOM 674 C C . PRO A 1 88 ? 8.810 -8.766 -1.202 1.00 93.38 88 PRO A C 1
ATOM 676 O O . PRO A 1 88 ? 8.282 -8.665 -0.101 1.00 93.38 88 PRO A O 1
ATOM 679 N N . HIS A 1 89 ? 10.028 -8.273 -1.442 1.00 93.69 89 HIS A N 1
ATOM 680 C CA . HIS A 1 89 ? 10.831 -7.579 -0.434 1.00 93.69 89 HIS A CA 1
ATOM 681 C C . HIS A 1 89 ? 10.187 -6.265 0.044 1.00 93.69 89 HIS A C 1
ATOM 683 O O . HIS A 1 89 ? 10.221 -5.988 1.240 1.00 93.69 89 HIS A O 1
ATOM 689 N N . ILE A 1 90 ? 9.549 -5.493 -0.848 1.00 94.88 90 ILE A N 1
ATOM 690 C CA . ILE A 1 90 ? 8.809 -4.271 -0.477 1.00 94.88 90 ILE A CA 1
ATOM 691 C C . ILE A 1 90 ? 7.590 -4.641 0.370 1.00 94.88 90 ILE A C 1
ATOM 693 O O . ILE A 1 90 ? 7.306 -3.988 1.372 1.00 94.88 90 ILE A O 1
ATOM 697 N N . VAL A 1 91 ? 6.887 -5.716 0.001 1.00 94.12 91 VAL A N 1
ATOM 698 C CA . VAL A 1 91 ? 5.740 -6.221 0.770 1.00 94.12 91 VAL A CA 1
ATOM 699 C C . VAL A 1 91 ? 6.173 -6.669 2.171 1.00 94.12 91 VAL A C 1
ATOM 701 O O . VAL A 1 91 ? 5.529 -6.313 3.159 1.00 94.12 91 VAL A O 1
ATOM 704 N N . SER A 1 92 ? 7.289 -7.394 2.285 1.00 94.50 92 SER A N 1
ATOM 705 C CA . SER A 1 92 ? 7.857 -7.788 3.580 1.00 94.50 92 SER A CA 1
ATOM 706 C C . SER A 1 92 ? 8.281 -6.583 4.422 1.00 94.50 92 SER A C 1
ATOM 708 O O . SER A 1 92 ? 7.992 -6.541 5.619 1.00 94.50 92 SER A O 1
ATOM 710 N N . GLU A 1 93 ? 8.924 -5.583 3.812 1.00 94.62 93 GLU A N 1
ATOM 711 C CA . GLU A 1 93 ? 9.309 -4.349 4.499 1.00 94.62 93 GLU A CA 1
ATOM 712 C C . GLU A 1 93 ? 8.080 -3.602 5.038 1.00 94.62 93 GLU A C 1
ATOM 714 O O . GLU A 1 93 ? 8.068 -3.193 6.200 1.00 94.62 93 GLU A O 1
ATOM 719 N N . LEU A 1 94 ? 7.023 -3.478 4.230 1.00 94.81 94 LEU A N 1
ATOM 720 C CA . LEU A 1 94 ? 5.761 -2.852 4.624 1.00 94.81 94 LEU A CA 1
ATOM 721 C C . LEU A 1 94 ? 5.147 -3.535 5.856 1.00 94.81 94 LEU A C 1
ATOM 723 O O . LEU A 1 94 ? 4.757 -2.853 6.806 1.00 94.81 94 LEU A O 1
ATOM 727 N N . GLY A 1 95 ? 5.116 -4.872 5.871 1.00 93.06 95 GLY A N 1
ATOM 728 C CA . GLY A 1 95 ? 4.661 -5.652 7.025 1.00 93.06 95 GLY A CA 1
ATOM 729 C C . GLY A 1 95 ? 5.490 -5.374 8.284 1.00 93.06 95 GLY A C 1
ATOM 730 O O . GLY A 1 95 ? 4.933 -5.097 9.347 1.00 93.06 95 GLY A O 1
ATOM 731 N N . GLY A 1 96 ? 6.821 -5.351 8.158 1.00 92.62 96 GLY A N 1
ATOM 732 C CA . GLY A 1 96 ? 7.721 -5.013 9.265 1.00 92.62 96 GLY A CA 1
ATOM 733 C C . GLY A 1 96 ? 7.504 -3.596 9.810 1.00 92.62 96 GLY A C 1
ATOM 734 O O . GLY A 1 96 ? 7.507 -3.386 11.025 1.00 92.62 96 GLY A O 1
ATOM 735 N N . GLN A 1 97 ? 7.252 -2.620 8.932 1.00 92.44 97 GLN A N 1
ATOM 736 C CA . GLN A 1 97 ? 6.956 -1.244 9.337 1.00 92.44 97 GLN A CA 1
ATOM 737 C C . GLN A 1 97 ? 5.628 -1.130 10.102 1.00 92.44 97 GLN A C 1
ATOM 739 O O . GLN A 1 97 ? 5.558 -0.356 11.056 1.00 92.44 97 GLN A O 1
ATOM 744 N N . ILE A 1 98 ? 4.598 -1.898 9.729 1.00 92.00 98 ILE A N 1
ATOM 745 C CA . ILE A 1 98 ? 3.319 -1.948 10.461 1.00 92.00 98 ILE A CA 1
ATOM 746 C C . ILE A 1 98 ? 3.537 -2.494 11.877 1.00 92.00 98 ILE A C 1
ATOM 748 O O . ILE A 1 98 ? 3.163 -1.828 12.839 1.00 92.00 98 ILE A O 1
ATOM 752 N N . ILE A 1 99 ? 4.228 -3.631 12.012 1.00 88.50 99 ILE A N 1
ATOM 753 C CA . ILE A 1 99 ? 4.520 -4.257 13.315 1.00 88.50 99 ILE A CA 1
ATOM 754 C C . ILE A 1 99 ? 5.300 -3.300 14.228 1.00 88.50 99 ILE A C 1
ATOM 756 O O . ILE A 1 99 ? 5.013 -3.171 15.417 1.00 88.50 99 ILE A O 1
ATOM 760 N N . MET A 1 100 ? 6.280 -2.577 13.682 1.00 87.00 100 MET A N 1
ATOM 761 C CA . MET A 1 100 ? 7.051 -1.605 14.461 1.00 87.00 100 MET A CA 1
ATOM 762 C C . MET A 1 100 ? 6.194 -0.427 14.955 1.00 87.00 100 MET A C 1
ATOM 764 O O . MET A 1 100 ? 6.462 0.113 16.030 1.00 87.00 100 MET A O 1
ATOM 768 N N . LEU A 1 101 ? 5.193 -0.007 14.174 1.00 86.75 101 LEU A N 1
ATOM 769 C CA . LEU A 1 101 ? 4.254 1.040 14.582 1.00 86.75 101 LEU A CA 1
ATOM 770 C C . LEU A 1 101 ? 3.296 0.556 15.679 1.00 86.75 101 LEU A C 1
ATOM 772 O O . LEU A 1 101 ? 2.862 1.385 16.469 1.00 86.75 101 LEU A O 1
ATOM 776 N N . ASP A 1 102 ? 3.033 -0.750 15.771 1.00 77.06 102 ASP A N 1
ATOM 777 C CA . ASP A 1 102 ? 2.233 -1.351 16.848 1.00 77.06 102 ASP A CA 1
ATOM 778 C C . ASP A 1 102 ? 2.984 -1.462 18.171 1.00 77.06 102 ASP A C 1
ATOM 780 O O . ASP A 1 102 ? 2.407 -1.265 19.238 1.00 77.06 102 ASP A O 1
ATOM 784 N N . ALA A 1 103 ? 4.292 -1.719 18.118 1.00 71.50 103 ALA A N 1
ATOM 785 C CA . ALA A 1 103 ? 5.127 -1.829 19.314 1.00 71.50 103 ALA A CA 1
ATOM 786 C C . ALA A 1 103 ? 5.345 -0.490 20.047 1.00 71.50 103 ALA A C 1
ATOM 788 O O . ALA A 1 103 ? 5.887 -0.464 21.153 1.00 71.50 103 ALA A O 1
ATOM 789 N N . ARG A 1 104 ? 4.980 0.639 19.431 1.00 62.56 104 ARG A N 1
ATOM 790 C CA . ARG A 1 104 ? 5.137 1.977 20.006 1.00 62.56 104 ARG A CA 1
ATOM 791 C C . ARG A 1 104 ? 3.756 2.515 20.368 1.00 62.56 104 ARG A C 1
ATOM 793 O O . ARG A 1 104 ? 2.842 2.440 19.556 1.00 62.56 104 ARG A O 1
ATOM 800 N N . GLU A 1 105 ? 3.603 3.129 21.542 1.00 63.78 105 GLU A N 1
ATOM 801 C CA . GLU A 1 105 ? 2.445 3.996 21.799 1.00 63.78 105 GLU A CA 1
ATOM 802 C C . GLU A 1 105 ? 2.538 5.217 20.879 1.00 63.78 105 GLU A C 1
ATOM 804 O O . GLU A 1 105 ? 3.145 6.240 21.189 1.00 63.78 105 GLU A O 1
ATOM 809 N N . VAL A 1 106 ? 2.002 5.051 19.678 1.00 65.75 106 VAL A N 1
ATOM 810 C CA . VAL A 1 106 ? 2.145 5.997 18.586 1.00 65.75 106 VAL A CA 1
ATOM 811 C C . VAL A 1 106 ? 1.160 7.155 18.717 1.00 65.75 106 VAL A C 1
ATOM 813 O O . VAL A 1 106 ? -0.021 6.970 19.015 1.00 65.75 106 VAL A O 1
ATOM 816 N N . ASP A 1 107 ? 1.651 8.368 18.473 1.00 75.75 107 ASP A N 1
ATOM 817 C CA . ASP A 1 107 ? 0.816 9.559 18.339 1.00 75.75 107 ASP A CA 1
ATOM 818 C C . ASP A 1 107 ? 0.001 9.547 17.022 1.00 75.75 107 ASP A C 1
ATOM 820 O O . ASP A 1 107 ? 0.146 8.678 16.154 1.00 75.75 107 ASP A O 1
ATOM 824 N N . SER A 1 108 ? -0.908 10.516 16.871 1.00 76.81 108 SER A N 1
ATOM 825 C CA . SER A 1 108 ? -1.835 10.596 15.728 1.00 76.81 108 SER A CA 1
ATOM 826 C C . SER A 1 108 ? -1.143 10.575 14.342 1.00 76.81 108 SER A C 1
ATOM 828 O O . SER A 1 108 ? -1.636 9.868 13.455 1.00 76.81 108 SER A O 1
ATOM 830 N N . PRO A 1 109 ? -0.002 11.264 14.111 1.00 82.94 109 PRO A N 1
ATOM 831 C CA . PRO A 1 109 ? 0.783 11.133 12.876 1.00 82.94 109 PRO A CA 1
ATOM 832 C C . PRO A 1 109 ? 1.235 9.705 12.539 1.00 82.94 109 PRO A C 1
ATOM 834 O O . PRO A 1 109 ? 1.114 9.268 11.390 1.00 82.94 109 PRO A O 1
ATOM 837 N N . TYR A 1 110 ? 1.743 8.959 13.518 1.00 86.75 110 TYR A N 1
ATOM 838 C CA . TYR A 1 110 ? 2.175 7.577 13.306 1.00 86.75 110 TYR A CA 1
ATOM 839 C C . TYR A 1 110 ? 0.985 6.634 13.071 1.00 86.75 110 TYR A C 1
ATOM 841 O O . TYR A 1 110 ? 1.075 5.748 12.222 1.00 86.75 110 TYR A O 1
ATOM 849 N N . MET A 1 111 ? -0.157 6.872 13.724 1.00 88.06 111 MET A N 1
ATOM 850 C CA . MET A 1 111 ? -1.403 6.148 13.433 1.00 88.06 111 MET A CA 1
ATOM 851 C C . MET A 1 111 ? -1.889 6.381 12.002 1.00 88.06 111 MET A C 1
ATOM 853 O O . MET A 1 111 ? -2.291 5.439 11.324 1.00 88.06 111 MET A O 1
ATOM 857 N N . ALA A 1 112 ? -1.822 7.622 11.510 1.00 88.38 112 ALA A N 1
ATOM 858 C CA . ALA A 1 112 ? -2.163 7.929 10.122 1.00 88.38 112 ALA A CA 1
ATOM 859 C C . ALA A 1 112 ? -1.239 7.192 9.138 1.00 88.38 112 ALA A C 1
ATOM 861 O O . ALA A 1 112 ? -1.703 6.655 8.132 1.00 88.38 112 ALA A O 1
ATOM 862 N N . ARG A 1 113 ? 0.059 7.096 9.457 1.00 91.50 113 ARG A N 1
ATOM 863 C CA . ARG A 1 113 ? 1.019 6.313 8.669 1.00 91.50 113 ARG A CA 1
ATOM 864 C C . ARG A 1 113 ? 0.694 4.817 8.685 1.00 91.50 113 ARG A C 1
ATOM 866 O O . ARG A 1 113 ? 0.666 4.211 7.617 1.00 91.50 113 ARG A O 1
ATOM 873 N N . LYS A 1 114 ? 0.402 4.242 9.859 1.00 93.06 114 LYS A N 1
ATOM 874 C CA . LYS A 1 114 ? -0.013 2.835 9.998 1.00 93.06 114 LYS A CA 1
ATOM 875 C C . LYS A 1 114 ? -1.251 2.548 9.151 1.00 93.06 114 LYS A C 1
ATOM 877 O O . LYS A 1 114 ? -1.262 1.587 8.391 1.00 93.06 114 LYS A O 1
ATOM 882 N N . VAL A 1 115 ? -2.262 3.415 9.224 1.00 94.88 115 VAL A N 1
ATOM 883 C CA . VAL A 1 115 ? -3.465 3.319 8.389 1.00 94.88 115 VAL A CA 1
ATOM 884 C C . VAL A 1 115 ? -3.113 3.299 6.903 1.00 94.88 115 VAL A C 1
ATOM 886 O O . VAL A 1 115 ? -3.618 2.436 6.191 1.00 94.88 115 VAL A O 1
ATOM 889 N N . ASN A 1 116 ? -2.251 4.202 6.425 1.00 95.00 116 ASN A N 1
ATOM 890 C CA . ASN A 1 116 ? -1.847 4.197 5.016 1.00 95.00 116 ASN A CA 1
ATOM 891 C C . ASN A 1 116 ? -1.189 2.870 4.625 1.00 95.00 116 ASN A C 1
ATOM 893 O O . ASN A 1 116 ? -1.538 2.305 3.596 1.00 95.00 116 ASN A O 1
ATOM 897 N N . PHE A 1 117 ? -0.303 2.327 5.458 1.00 95.94 117 PHE A N 1
ATOM 898 C CA . PHE A 1 117 ? 0.338 1.038 5.190 1.00 95.94 117 PHE A CA 1
ATOM 899 C C . PHE A 1 117 ? -0.649 -0.128 5.180 1.00 95.94 117 PHE A C 1
ATOM 901 O O . PHE A 1 117 ? -0.611 -0.959 4.277 1.00 95.94 117 PHE A O 1
ATOM 908 N N . LEU A 1 118 ? -1.588 -0.157 6.123 1.00 96.75 118 LEU A N 1
ATOM 909 C CA . LEU A 1 118 ? -2.647 -1.161 6.145 1.00 96.75 118 LEU A CA 1
ATOM 910 C C . LEU A 1 118 ? -3.568 -1.066 4.923 1.00 96.75 118 LEU A C 1
ATOM 912 O O . LEU A 1 118 ? -3.998 -2.096 4.413 1.00 96.75 118 LEU A O 1
ATOM 916 N N . LYS A 1 119 ? -3.853 0.143 4.418 1.00 97.69 119 LYS A N 1
ATOM 917 C CA . LYS A 1 119 ? -4.601 0.314 3.161 1.00 97.69 119 LYS A CA 1
ATOM 918 C C . LYS A 1 119 ? -3.849 -0.300 1.981 1.00 97.69 119 LYS A C 1
ATOM 920 O O . LYS A 1 119 ? -4.471 -0.989 1.181 1.00 97.69 119 LYS A O 1
ATOM 925 N N . ILE A 1 120 ? -2.528 -0.118 1.905 1.00 97.75 120 ILE A N 1
ATOM 926 C CA . ILE A 1 120 ? -1.698 -0.769 0.879 1.00 97.75 120 ILE A CA 1
ATOM 927 C C . ILE A 1 120 ? -1.761 -2.292 1.032 1.00 97.75 120 ILE A C 1
ATOM 929 O O . ILE A 1 120 ? -2.010 -2.989 0.054 1.00 97.75 120 ILE A O 1
ATOM 933 N N . MET A 1 121 ? -1.630 -2.817 2.254 1.00 96.81 121 MET A N 1
ATOM 934 C CA . MET A 1 121 ? -1.792 -4.253 2.509 1.00 96.81 121 MET A CA 1
ATOM 935 C C . MET A 1 121 ? -3.170 -4.765 2.074 1.00 96.81 121 MET A C 1
ATOM 937 O O . MET A 1 121 ? -3.262 -5.849 1.510 1.00 96.81 121 MET A O 1
ATOM 941 N N . ALA A 1 122 ? -4.238 -3.988 2.275 1.00 96.94 122 ALA A N 1
ATOM 942 C CA . ALA A 1 122 ? -5.587 -4.363 1.848 1.00 96.94 122 ALA A CA 1
ATOM 943 C C . ALA A 1 122 ? -5.752 -4.385 0.318 1.00 96.94 122 ALA A C 1
ATOM 945 O O . ALA A 1 122 ? -6.600 -5.115 -0.185 1.00 96.94 122 ALA A O 1
ATOM 946 N N . LEU A 1 123 ? -4.943 -3.627 -0.430 1.00 97.12 123 LEU A N 1
ATOM 947 C CA . LEU A 1 123 ? -4.860 -3.754 -1.890 1.00 97.12 123 LEU A CA 1
ATOM 948 C C . LEU A 1 123 ? -4.086 -5.013 -2.302 1.00 97.12 123 LEU A C 1
ATOM 950 O O . LEU A 1 123 ? -4.454 -5.672 -3.272 1.00 97.12 123 LEU A O 1
ATOM 954 N N . LEU A 1 124 ? -3.030 -5.358 -1.558 1.00 96.06 124 LEU A N 1
ATOM 955 C CA . LEU A 1 124 ? -2.225 -6.562 -1.790 1.00 96.06 124 LEU A CA 1
ATOM 956 C C . LEU A 1 124 ? -3.005 -7.848 -1.464 1.00 96.06 124 LEU A C 1
ATOM 958 O O . LEU A 1 124 ? -2.826 -8.869 -2.133 1.00 96.06 124 LEU A O 1
ATOM 962 N N . ASP A 1 125 ? -3.889 -7.814 -0.467 1.00 95.38 125 ASP A N 1
ATOM 963 C CA . ASP A 1 125 ? -4.725 -8.945 -0.060 1.00 95.38 125 ASP A CA 1
ATOM 964 C C . ASP A 1 125 ? -6.192 -8.535 0.204 1.00 95.38 125 ASP A C 1
ATOM 966 O O . ASP A 1 125 ? -6.629 -8.432 1.356 1.00 95.38 125 ASP A O 1
ATOM 970 N N . PRO A 1 126 ? -6.992 -8.310 -0.860 1.00 94.81 126 PRO A N 1
ATOM 971 C CA . PRO A 1 126 ? -8.360 -7.794 -0.735 1.00 94.81 126 PRO A CA 1
ATOM 972 C C . PRO A 1 126 ? -9.344 -8.738 -0.036 1.00 94.81 126 PRO A C 1
ATOM 974 O O . PRO A 1 126 ? -10.404 -8.305 0.419 1.00 94.81 126 PRO A O 1
ATOM 977 N N . ALA A 1 127 ? -9.025 -10.033 0.027 1.00 94.19 127 ALA A N 1
ATOM 978 C CA . ALA A 1 127 ? -9.874 -11.039 0.659 1.00 94.19 127 ALA A CA 1
ATOM 979 C C . ALA A 1 127 ? -9.660 -11.117 2.180 1.00 94.19 127 ALA A C 1
ATOM 981 O O . ALA A 1 127 ? -10.490 -11.683 2.900 1.00 94.19 127 ALA A O 1
ATOM 982 N N . ASN A 1 128 ? -8.570 -10.546 2.691 1.00 93.94 128 ASN A N 1
ATOM 983 C CA . ASN A 1 128 ? -8.228 -10.626 4.098 1.00 93.94 128 ASN A CA 1
ATOM 984 C C . ASN A 1 128 ? -9.045 -9.641 4.927 1.00 93.94 128 ASN A C 1
ATOM 986 O O . ASN A 1 128 ? -8.732 -8.460 5.048 1.00 93.94 128 ASN A O 1
ATOM 990 N N . ALA A 1 129 ? -10.089 -10.170 5.563 1.00 92.81 129 ALA A N 1
ATOM 991 C CA . ALA A 1 129 ? -10.962 -9.417 6.454 1.00 92.81 129 ALA A CA 1
ATOM 992 C C . ALA A 1 129 ? -10.233 -8.832 7.686 1.00 92.81 129 ALA A C 1
ATOM 994 O O . ALA A 1 129 ? -10.717 -7.865 8.271 1.00 92.81 129 ALA A O 1
ATOM 995 N N . GLY A 1 130 ? -9.080 -9.373 8.090 1.00 93.50 130 GLY A N 1
ATOM 996 C CA . GLY A 1 130 ? -8.298 -8.843 9.212 1.00 93.50 130 GLY A CA 1
ATOM 997 C C . GLY A 1 130 ? -7.773 -7.428 8.958 1.00 93.50 130 GLY A C 1
ATOM 998 O O . GLY A 1 130 ? -7.772 -6.600 9.866 1.00 93.50 130 GLY A O 1
ATOM 999 N N . LEU A 1 131 ? -7.424 -7.109 7.710 1.00 95.19 131 LEU A N 1
ATOM 1000 C CA . LEU A 1 131 ? -6.904 -5.795 7.323 1.00 95.19 131 LEU A CA 1
ATOM 1001 C C . LEU A 1 131 ? -7.925 -4.656 7.508 1.00 95.19 131 LEU A C 1
ATOM 1003 O O . LEU A 1 131 ? -7.612 -3.701 8.219 1.00 95.19 131 LEU A O 1
ATOM 1007 N N . PRO A 1 132 ? -9.162 -4.713 6.968 1.00 94.88 132 PRO A N 1
ATOM 1008 C CA . PRO A 1 132 ? -10.162 -3.681 7.227 1.00 94.88 132 PRO A CA 1
ATOM 1009 C C . PRO A 1 132 ? -10.581 -3.606 8.701 1.00 94.88 132 PRO A C 1
ATOM 1011 O O . PRO A 1 132 ? -10.884 -2.515 9.181 1.00 94.88 132 PRO A O 1
ATOM 1014 N N . LEU A 1 133 ? -10.558 -4.716 9.449 1.00 93.19 133 LEU A N 1
ATOM 1015 C CA . LEU A 1 133 ? -10.778 -4.665 10.898 1.00 93.19 133 LEU A CA 1
ATOM 1016 C C . LEU A 1 133 ? -9.708 -3.804 11.583 1.00 93.19 133 LEU A C 1
ATOM 1018 O O . LEU A 1 133 ? -10.041 -2.910 12.363 1.00 93.19 133 LEU A O 1
ATOM 1022 N N . GLU A 1 134 ? -8.439 -4.036 11.258 1.00 94.12 134 GLU A N 1
ATOM 1023 C CA . GLU A 1 134 ? -7.315 -3.331 11.872 1.00 94.12 134 GLU A CA 1
ATOM 1024 C C . GLU A 1 134 ? -7.234 -1.855 11.458 1.00 94.12 134 GLU A C 1
ATOM 1026 O O . GLU A 1 134 ? -6.974 -0.978 12.290 1.00 94.12 134 GLU A O 1
ATOM 1031 N N . ILE A 1 135 ? -7.563 -1.541 10.200 1.00 95.12 135 ILE A N 1
ATOM 1032 C CA . ILE A 1 135 ? -7.721 -0.151 9.745 1.00 95.12 135 ILE A CA 1
ATOM 1033 C C . ILE A 1 135 ? -8.823 0.540 10.557 1.00 95.12 135 ILE A C 1
ATOM 1035 O O . ILE A 1 135 ? -8.623 1.645 11.067 1.00 95.12 135 ILE A O 1
ATOM 1039 N N . GLY A 1 136 ? -9.978 -0.117 10.706 1.00 93.00 136 GLY A N 1
ATOM 1040 C CA . GLY A 1 136 ? -11.113 0.407 11.463 1.00 93.00 136 GLY A CA 1
ATOM 1041 C C . GLY A 1 136 ? -10.762 0.703 12.922 1.00 93.00 136 GLY A C 1
ATOM 1042 O O . GLY A 1 136 ? -11.078 1.776 13.435 1.00 93.00 136 GLY A O 1
ATOM 1043 N N . ARG A 1 137 ? -10.039 -0.212 13.572 1.00 91.19 137 ARG A N 1
ATOM 1044 C CA . ARG A 1 137 ? -9.534 -0.049 14.944 1.00 91.19 137 ARG A CA 1
ATOM 1045 C C . ARG A 1 137 ? -8.570 1.109 15.083 1.00 91.19 137 ARG A C 1
ATOM 1047 O O . ARG A 1 137 ? -8.742 1.930 15.978 1.00 91.19 137 ARG A O 1
ATOM 1054 N N . THR A 1 138 ? -7.604 1.204 14.176 1.00 92.12 138 THR A N 1
ATOM 1055 C CA . THR A 1 138 ? -6.603 2.272 14.212 1.00 92.12 138 THR A CA 1
ATOM 1056 C C . THR A 1 138 ? -7.268 3.646 14.052 1.00 92.12 138 THR A C 1
ATOM 1058 O O . THR A 1 138 ? -6.919 4.590 14.756 1.00 92.12 138 THR A O 1
ATOM 1061 N N . TYR A 1 139 ? -8.286 3.767 13.191 1.00 92.56 139 TYR A N 1
ATOM 1062 C CA . TYR A 1 139 ? -9.088 4.991 13.081 1.00 92.56 139 TYR A CA 1
ATOM 1063 C C . TYR A 1 139 ? -9.944 5.280 14.324 1.00 92.56 139 TYR A C 1
ATOM 1065 O O . TYR A 1 139 ? -10.064 6.442 14.717 1.00 92.56 139 TYR A O 1
ATOM 1073 N N . ALA A 1 140 ? -10.537 4.260 14.948 1.00 89.62 140 ALA A N 1
ATOM 1074 C CA . ALA A 1 140 ? -11.310 4.421 16.180 1.00 89.62 140 ALA A CA 1
ATOM 1075 C C . ALA A 1 140 ? -10.425 4.906 17.343 1.00 89.62 140 ALA A C 1
ATOM 1077 O O . ALA A 1 140 ? -10.773 5.864 18.033 1.00 89.62 140 ALA A O 1
ATOM 1078 N N . ASP A 1 141 ? -9.249 4.296 17.509 1.00 88.19 141 ASP A N 1
ATOM 1079 C CA . ASP A 1 141 ? -8.260 4.694 18.511 1.00 88.19 141 ASP A CA 1
ATOM 1080 C C . ASP A 1 141 ? -7.782 6.130 18.262 1.00 88.19 141 ASP A C 1
ATOM 1082 O O . ASP A 1 141 ? -7.905 6.994 19.132 1.00 88.19 141 ASP A O 1
ATOM 1086 N N . ARG A 1 142 ? -7.390 6.449 17.022 1.00 87.44 142 ARG A N 1
ATOM 1087 C CA . ARG A 1 142 ? -7.032 7.818 16.628 1.00 87.44 142 ARG A CA 1
ATOM 1088 C C . ARG A 1 142 ? -8.141 8.828 16.941 1.00 87.44 142 ARG A C 1
ATOM 1090 O O . ARG A 1 142 ? -7.857 9.886 17.495 1.00 87.44 142 ARG A O 1
ATOM 1097 N N . GLY A 1 143 ? -9.395 8.508 16.622 1.00 86.88 143 GLY A N 1
ATOM 1098 C CA . GLY A 1 143 ? -10.549 9.375 16.877 1.00 86.88 143 GLY A CA 1
ATOM 1099 C C . GLY A 1 143 ? -10.808 9.628 18.363 1.00 86.88 143 GLY A C 1
ATOM 1100 O O . GLY A 1 143 ? -11.300 10.694 18.718 1.00 86.88 143 GLY A O 1
ATOM 1101 N N . SER A 1 144 ? -10.448 8.680 19.232 1.00 85.38 144 SER A N 1
ATOM 1102 C CA . SER A 1 144 ? -10.559 8.817 20.690 1.00 85.38 144 SER A CA 1
ATOM 1103 C C . SER A 1 144 ? -9.464 9.688 21.319 1.00 85.38 144 SER A C 1
ATOM 1105 O O . SER A 1 144 ? -9.669 10.246 22.394 1.00 85.38 144 SER A O 1
ATOM 1107 N N . ARG A 1 145 ? -8.317 9.824 20.639 1.00 84.25 145 ARG A N 1
ATOM 1108 C CA . ARG A 1 145 ? -7.143 10.583 21.105 1.00 84.25 145 ARG A CA 1
ATOM 1109 C C . ARG A 1 145 ? -7.107 12.025 20.592 1.00 84.25 145 ARG A C 1
ATOM 1111 O O . ARG A 1 145 ? -6.297 12.822 21.058 1.00 84.25 145 ARG A O 1
ATOM 1118 N N . LEU A 1 146 ? -7.933 12.360 19.600 1.00 83.81 146 LEU A N 1
ATOM 1119 C CA . LEU A 1 146 ? -7.973 13.688 18.991 1.00 83.81 146 LEU A CA 1
ATOM 1120 C C . LEU A 1 146 ? -8.834 14.653 19.816 1.00 83.81 146 LEU A C 1
ATOM 1122 O O . LEU A 1 146 ? -10.014 14.405 20.042 1.00 83.81 146 LEU A O 1
ATOM 1126 N N . SER A 1 147 ? -8.255 15.793 20.196 1.00 80.38 147 SER A N 1
ATOM 1127 C CA . SER A 1 147 ? -8.975 16.875 20.887 1.00 80.38 147 SER A CA 1
ATOM 1128 C C . SER A 1 147 ? -9.812 17.745 19.941 1.00 80.38 147 SER A C 1
ATOM 1130 O O . SER A 1 147 ? -10.746 18.414 20.377 1.00 80.38 147 SER A O 1
ATOM 1132 N N . ASP A 1 148 ? -9.474 17.759 18.648 1.00 86.56 148 ASP A N 1
ATOM 1133 C CA . ASP A 1 148 ? -10.226 18.475 17.616 1.00 86.56 148 ASP A CA 1
ATOM 1134 C C . ASP A 1 148 ? -11.433 17.637 17.172 1.00 86.56 148 ASP A C 1
ATOM 1136 O O . ASP A 1 148 ? -11.280 16.558 16.591 1.00 86.56 148 ASP A O 1
ATOM 1140 N N . LEU A 1 149 ? -12.638 18.154 17.432 1.00 84.19 149 LEU A N 1
ATOM 1141 C CA . LEU A 1 149 ? -13.897 17.462 17.159 1.00 84.19 149 LEU A CA 1
ATOM 1142 C C . LEU A 1 149 ? -14.066 17.097 15.678 1.00 84.19 149 LEU A C 1
ATOM 1144 O O . LEU A 1 149 ? -14.536 16.002 15.373 1.00 84.19 149 LEU A O 1
ATOM 1148 N N . HIS A 1 150 ? -13.685 17.979 14.752 1.00 84.88 150 HIS A N 1
ATOM 1149 C CA . HIS A 1 150 ? -13.843 17.718 13.321 1.00 84.88 150 HIS A CA 1
ATOM 1150 C C . HIS A 1 150 ? -12.926 16.574 12.877 1.00 84.88 150 HIS A C 1
ATOM 1152 O O . HIS A 1 150 ? -13.354 15.656 12.170 1.00 84.88 150 HIS A O 1
ATOM 1158 N N . GLN A 1 151 ? -11.672 16.584 13.336 1.00 84.81 151 GLN A N 1
ATOM 1159 C CA . GLN A 1 151 ? -10.731 15.505 13.036 1.00 84.81 151 GLN A CA 1
ATOM 1160 C C . GLN A 1 151 ? -11.149 14.183 13.693 1.00 84.81 151 GLN A C 1
ATOM 1162 O O . GLN A 1 151 ? -11.055 13.130 13.058 1.00 84.81 151 GLN A O 1
ATOM 1167 N N . ALA A 1 152 ? -11.658 14.229 14.928 1.00 86.00 152 ALA A N 1
ATOM 1168 C CA . ALA A 1 152 ? -12.168 13.057 15.630 1.00 86.00 152 ALA A CA 1
ATOM 1169 C C . ALA A 1 152 ? -13.347 12.421 14.878 1.00 86.00 152 ALA A C 1
ATOM 1171 O O . ALA A 1 152 ? -13.323 11.224 14.594 1.00 86.00 152 ALA A O 1
ATOM 1172 N N . VAL A 1 153 ? -14.346 13.219 14.487 1.00 86.50 153 VAL A N 1
ATOM 1173 C CA . VAL A 1 153 ? -15.525 12.753 13.737 1.00 86.50 153 VAL A CA 1
ATOM 1174 C C . VAL A 1 153 ? -15.128 12.139 12.393 1.00 86.50 153 VAL A C 1
ATOM 1176 O O . VAL A 1 153 ? -15.597 11.052 12.058 1.00 86.50 153 VAL A O 1
ATOM 1179 N N . SER A 1 154 ? -14.223 12.782 11.650 1.00 88.69 154 SER A N 1
ATOM 1180 C CA . SER A 1 154 ? -13.686 12.229 10.399 1.00 88.69 154 SER A CA 1
ATOM 1181 C C . SER A 1 154 ? -13.027 10.859 10.615 1.00 88.69 154 SER A C 1
ATOM 1183 O O . SER A 1 154 ? -13.279 9.913 9.865 1.00 88.69 154 SER A O 1
ATOM 1185 N N . SER A 1 155 ? -12.260 10.713 11.701 1.00 87.88 155 SER A N 1
ATOM 1186 C CA . SER A 1 155 ? -11.648 9.438 12.083 1.00 87.88 155 SER A CA 1
ATOM 1187 C C . SER A 1 155 ? -12.697 8.362 12.387 1.00 87.88 155 SER A C 1
ATOM 1189 O O . SER A 1 155 ? -12.573 7.236 11.916 1.00 87.88 155 SER A O 1
ATOM 1191 N N . TRP A 1 156 ? -13.775 8.695 13.102 1.00 88.62 156 TRP A N 1
ATOM 1192 C CA . TRP A 1 156 ? -14.855 7.745 13.400 1.00 88.62 156 TRP A CA 1
ATOM 1193 C C . TRP A 1 156 ? -15.637 7.300 12.159 1.00 88.62 156 TRP A C 1
ATOM 1195 O O . TRP A 1 156 ? -15.938 6.113 12.026 1.00 88.62 156 TRP A O 1
ATOM 1205 N N . TYR A 1 157 ? -15.917 8.202 11.215 1.00 90.06 157 TYR A N 1
ATOM 1206 C CA . TYR A 1 157 ? -16.546 7.822 9.945 1.00 90.06 157 TYR A CA 1
ATOM 1207 C C . TYR A 1 157 ? -15.643 6.920 9.099 1.00 90.06 157 TYR A C 1
ATOM 1209 O O . TYR A 1 157 ? -16.115 5.955 8.492 1.00 90.06 157 TYR A O 1
ATOM 1217 N N . ALA A 1 158 ? -14.335 7.189 9.087 1.00 92.19 158 ALA A N 1
ATOM 1218 C CA . ALA A 1 158 ? -13.375 6.302 8.447 1.00 92.19 158 ALA A CA 1
ATOM 1219 C C . ALA A 1 158 ? -13.349 4.924 9.131 1.00 92.19 158 ALA A C 1
ATOM 1221 O O . ALA A 1 158 ? -13.391 3.905 8.442 1.00 92.19 158 ALA A O 1
ATOM 1222 N N . ALA A 1 159 ? -13.377 4.873 10.468 1.00 91.88 159 ALA A N 1
ATOM 1223 C CA . ALA A 1 159 ? -13.484 3.616 11.207 1.00 91.88 159 ALA A CA 1
ATOM 1224 C C . ALA A 1 159 ? -14.733 2.820 10.795 1.00 91.88 159 ALA A C 1
ATOM 1226 O O . ALA A 1 159 ? -14.636 1.640 10.460 1.00 91.88 159 ALA A O 1
ATOM 1227 N N . GLU A 1 160 ? -15.898 3.473 10.743 1.00 89.56 160 GLU A N 1
ATOM 1228 C CA . GLU A 1 160 ? -17.153 2.852 10.311 1.00 89.56 160 GLU A CA 1
ATOM 1229 C C . GLU A 1 160 ? -17.060 2.274 8.891 1.00 89.56 160 GLU A C 1
ATOM 1231 O O . GLU A 1 160 ? -17.494 1.138 8.673 1.00 89.56 160 GLU A O 1
ATOM 1236 N N . LYS A 1 161 ? -16.482 3.019 7.934 1.00 91.62 161 LYS A N 1
ATOM 1237 C CA . LYS A 1 161 ? -16.271 2.552 6.550 1.00 91.62 161 LYS A CA 1
ATOM 1238 C C . LYS A 1 161 ? -15.557 1.199 6.539 1.00 91.62 161 LYS A C 1
ATOM 1240 O O . LYS A 1 161 ? -16.051 0.253 5.929 1.00 91.62 161 LYS A O 1
ATOM 1245 N N . TYR A 1 162 ? -14.430 1.087 7.239 1.00 93.50 162 TYR A N 1
ATOM 1246 C CA . TYR A 1 162 ? -13.617 -0.131 7.220 1.00 93.50 162 TYR A CA 1
ATOM 1247 C C . TYR A 1 162 ? -14.215 -1.276 8.046 1.00 93.50 162 TYR A C 1
ATOM 1249 O O . TYR A 1 162 ? -14.170 -2.427 7.615 1.00 93.50 162 TYR A O 1
ATOM 1257 N N . LEU A 1 163 ? -14.875 -0.991 9.170 1.00 90.75 163 LEU A N 1
ATOM 1258 C CA . LEU A 1 163 ? -15.574 -2.019 9.951 1.00 90.75 163 LEU A CA 1
ATOM 1259 C C . LEU A 1 163 ? -16.758 -2.630 9.186 1.00 90.75 163 LEU A C 1
ATOM 1261 O O . LEU A 1 163 ? -17.023 -3.828 9.306 1.00 90.75 163 LEU A O 1
ATOM 1265 N N . LYS A 1 164 ? -17.445 -1.846 8.348 1.00 88.75 164 LYS A N 1
ATOM 1266 C CA . LYS A 1 164 ? -18.447 -2.383 7.415 1.00 88.75 164 LYS A CA 1
ATOM 1267 C C . LYS A 1 164 ? -17.814 -3.294 6.368 1.00 88.75 164 LYS A C 1
ATOM 1269 O O . LYS A 1 164 ? -18.360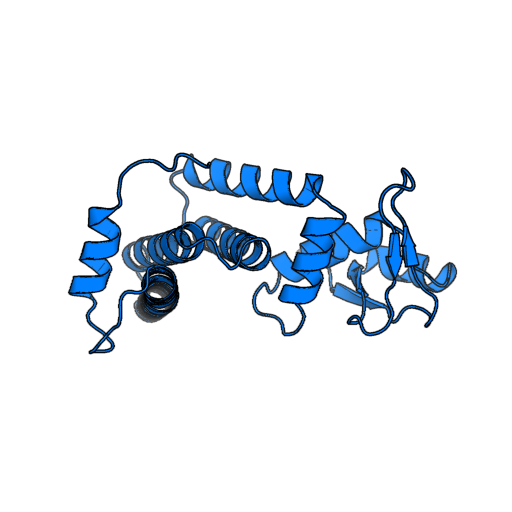 -4.365 6.117 1.00 88.75 164 LYS A O 1
ATOM 1274 N N . SER A 1 165 ? -16.667 -2.912 5.804 1.00 91.06 165 SER A N 1
ATOM 1275 C CA . SER A 1 165 ? -15.923 -3.768 4.869 1.00 91.06 165 SER A CA 1
ATOM 1276 C C . SER A 1 165 ? -15.504 -5.093 5.514 1.00 91.06 165 SER A C 1
ATOM 1278 O O . SER A 1 165 ? -15.696 -6.146 4.912 1.00 91.06 165 SER A O 1
ATOM 1280 N N . TYR A 1 166 ? -15.019 -5.069 6.761 1.00 92.12 166 TYR A N 1
ATOM 1281 C CA . TYR A 1 166 ? -14.727 -6.278 7.542 1.00 92.12 166 TYR A CA 1
ATOM 1282 C C . TYR A 1 166 ? -15.942 -7.206 7.638 1.00 92.12 166 TYR A C 1
ATOM 1284 O O . TYR A 1 166 ? -15.856 -8.393 7.322 1.00 92.12 166 TYR A O 1
ATOM 1292 N N . LEU A 1 167 ? -17.090 -6.666 8.047 1.00 88.12 167 LEU A N 1
ATOM 1293 C CA . LEU A 1 167 ? -18.307 -7.455 8.217 1.00 88.12 167 LEU A CA 1
ATOM 1294 C C . LEU A 1 167 ? -18.842 -8.005 6.893 1.00 88.12 167 LEU A C 1
ATOM 1296 O O . LEU A 1 167 ? -19.265 -9.160 6.853 1.00 88.12 167 LEU A O 1
ATOM 1300 N N . ALA A 1 168 ? -18.755 -7.228 5.812 1.00 88.62 168 ALA A N 1
ATOM 1301 C CA . ALA A 1 168 ? -19.111 -7.686 4.474 1.00 88.62 168 ALA A CA 1
ATOM 1302 C C . ALA A 1 168 ? -18.261 -8.894 4.048 1.00 88.62 168 ALA A C 1
ATOM 1304 O O . ALA A 1 168 ? -18.816 -9.895 3.596 1.00 88.62 168 ALA A O 1
ATOM 1305 N N . LEU A 1 169 ? -16.943 -8.851 4.277 1.00 90.81 169 LEU A N 1
ATOM 1306 C CA . LEU A 1 169 ? -16.040 -9.977 4.005 1.00 90.81 169 LEU A CA 1
ATOM 1307 C C . LEU A 1 169 ? -16.308 -11.190 4.910 1.00 90.81 169 LEU A C 1
ATOM 1309 O O . LEU A 1 169 ? -16.085 -12.326 4.503 1.00 90.81 169 LEU A O 1
ATOM 1313 N N . LYS A 1 170 ? -16.832 -10.977 6.123 1.00 88.75 170 LYS A N 1
ATOM 1314 C CA . LYS A 1 170 ? -17.298 -12.052 7.016 1.00 88.75 170 LYS A CA 1
ATOM 1315 C C . LYS A 1 170 ? -18.711 -12.559 6.694 1.00 88.75 170 LYS A C 1
ATOM 1317 O O . LYS A 1 170 ? -19.209 -13.429 7.404 1.00 88.75 170 LYS A O 1
ATOM 1322 N N . GLY A 1 171 ? -19.370 -12.033 5.659 1.00 83.81 171 GLY A N 1
ATOM 1323 C CA . GLY A 1 171 ? -20.729 -12.429 5.276 1.00 83.81 171 GLY A CA 1
ATOM 1324 C C . GLY A 1 171 ? -21.826 -11.927 6.223 1.00 83.81 171 GLY A C 1
ATOM 1325 O O . GLY A 1 171 ? -22.961 -12.400 6.160 1.00 83.81 171 GLY A O 1
ATOM 1326 N N . VAL A 1 172 ? -21.521 -10.966 7.099 1.00 79.94 172 VAL A N 1
ATOM 1327 C CA . VAL A 1 172 ? -22.479 -10.384 8.046 1.00 79.94 172 VAL A CA 1
ATOM 1328 C C . VAL A 1 172 ? -23.178 -9.193 7.386 1.00 79.94 172 VAL A C 1
ATOM 1330 O O . VAL A 1 172 ? -22.541 -8.205 7.024 1.00 79.94 172 VAL A O 1
ATOM 1333 N N . ARG A 1 173 ? -24.507 -9.266 7.223 1.00 62.31 173 ARG A N 1
ATOM 1334 C CA . ARG A 1 173 ? -25.310 -8.178 6.635 1.00 62.31 173 ARG A CA 1
ATOM 1335 C C . ARG A 1 173 ? -25.727 -7.145 7.681 1.00 62.31 173 ARG A C 1
ATOM 1337 O O . ARG A 1 173 ? -26.235 -7.496 8.742 1.00 62.31 173 ARG A O 1
ATOM 1344 N N . PHE A 1 174 ? -25.585 -5.869 7.329 1.00 62.44 174 PHE A N 1
ATOM 1345 C CA . PHE A 1 174 ? -26.096 -4.740 8.106 1.00 62.44 174 PHE A CA 1
ATOM 1346 C C . PHE A 1 174 ? -27.535 -4.386 7.727 1.00 62.44 174 PHE A C 1
ATOM 1348 O O . PHE A 1 174 ? -27.898 -4.409 6.553 1.00 62.44 174 PHE A O 1
ATOM 1355 N N . THR A 1 175 ? -28.323 -3.968 8.720 1.00 53.97 175 THR A N 1
ATOM 1356 C CA . THR A 1 175 ? -29.670 -3.403 8.530 1.00 53.97 175 THR A CA 1
ATOM 1357 C C . THR A 1 175 ? -29.767 -1.914 8.879 1.00 53.97 175 THR A C 1
ATOM 1359 O O . THR A 1 175 ? -30.722 -1.272 8.452 1.00 53.97 175 THR A O 1
ATOM 1362 N N . LYS A 1 176 ? -28.797 -1.329 9.607 1.00 56.91 176 LYS A N 1
ATOM 1363 C CA . LYS A 1 176 ? -28.773 0.110 9.942 1.00 56.91 176 LYS A CA 1
ATOM 1364 C C . LYS A 1 176 ? -27.367 0.719 9.911 1.00 56.91 176 LYS A C 1
ATOM 1366 O O . LYS A 1 176 ? -26.414 0.146 10.425 1.00 56.91 176 LYS A O 1
ATOM 1371 N N . THR A 1 177 ? -27.271 1.898 9.311 1.00 53.16 177 THR A N 1
ATOM 1372 C CA . THR A 1 177 ? -26.084 2.764 9.229 1.00 53.16 177 THR A CA 1
ATOM 1373 C C . THR A 1 177 ? -25.975 3.600 10.521 1.00 53.16 177 THR A C 1
ATOM 1375 O O . THR A 1 177 ? -27.018 4.036 11.008 1.00 53.16 177 THR A O 1
ATOM 1378 N N . HIS A 1 178 ? -24.765 3.866 11.041 1.00 59.22 178 HIS A N 1
ATOM 1379 C CA . HIS A 1 178 ? -24.469 4.740 12.204 1.00 59.22 178 HIS A CA 1
ATOM 1380 C C . HIS A 1 178 ? -24.609 4.168 13.632 1.00 59.22 178 HIS A C 1
ATOM 1382 O O . HIS A 1 178 ? -24.686 4.936 14.592 1.00 59.22 178 HIS A O 1
ATOM 1388 N N . ASP A 1 179 ? -24.595 2.847 13.833 1.00 67.12 179 ASP A N 1
ATOM 1389 C CA . ASP A 1 179 ? -24.560 2.288 15.196 1.00 67.12 179 ASP A CA 1
ATOM 1390 C C . ASP A 1 179 ? -23.129 2.292 15.771 1.00 67.12 179 ASP A C 1
ATOM 1392 O O . ASP A 1 179 ? -22.406 1.292 15.747 1.00 67.12 179 ASP A O 1
ATOM 1396 N N . LEU A 1 180 ? -22.705 3.450 16.287 1.00 63.09 180 LEU A N 1
ATOM 1397 C CA . LEU A 1 180 ? -21.399 3.635 16.933 1.00 63.09 180 LEU A CA 1
ATOM 1398 C C . LEU A 1 180 ? -21.191 2.703 18.142 1.00 63.09 180 LEU A C 1
ATOM 1400 O O . LEU A 1 180 ? -20.049 2.372 18.466 1.00 63.09 180 LEU A O 1
ATOM 1404 N N . ILE A 1 181 ? -22.267 2.241 18.790 1.00 66.62 181 ILE A N 1
ATOM 1405 C CA . ILE A 1 181 ? -22.194 1.303 19.919 1.00 66.62 181 ILE A CA 1
ATOM 1406 C C . ILE A 1 181 ? -21.812 -0.087 19.409 1.00 66.62 181 ILE A C 1
ATOM 1408 O O . ILE A 1 181 ? -20.901 -0.716 19.952 1.00 66.62 181 ILE A O 1
ATOM 1412 N N . LEU A 1 182 ? -22.448 -0.552 18.332 1.00 66.19 182 LEU A N 1
ATOM 1413 C CA . LEU A 1 182 ? -22.086 -1.812 17.684 1.00 66.19 182 LEU A CA 1
ATOM 1414 C C . LEU A 1 182 ? -20.640 -1.787 17.169 1.00 66.19 182 LEU A C 1
ATOM 1416 O O . LEU A 1 182 ? -19.899 -2.746 17.381 1.00 66.19 182 LEU A O 1
ATOM 1420 N N . LEU A 1 183 ? -20.216 -0.682 16.549 1.00 66.25 183 LEU A N 1
ATOM 1421 C CA . LEU A 1 183 ? -18.845 -0.518 16.052 1.00 66.25 183 LEU A CA 1
ATOM 1422 C C . LEU A 1 183 ? -17.820 -0.545 17.192 1.00 66.25 183 LEU A C 1
ATOM 1424 O O . LEU A 1 183 ? -16.822 -1.261 17.105 1.00 66.25 183 LEU A O 1
ATOM 1428 N N . LYS A 1 184 ? -18.105 0.145 18.304 1.00 67.69 184 LYS A N 1
ATOM 1429 C CA . LYS A 1 184 ? -17.288 0.071 19.523 1.00 67.69 184 LYS A CA 1
ATOM 1430 C C . LYS A 1 184 ? -17.192 -1.363 20.049 1.00 67.69 184 LYS A C 1
ATOM 1432 O O . LYS A 1 184 ? -16.101 -1.816 20.386 1.00 67.69 184 LYS A O 1
ATOM 1437 N N . ASN A 1 185 ? -18.302 -2.100 20.07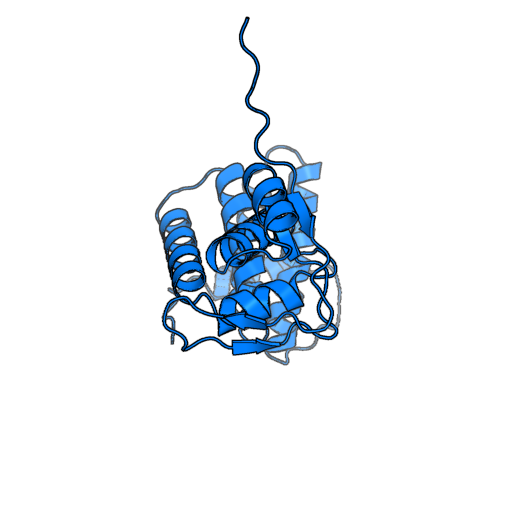7 1.00 70.94 185 ASN A N 1
ATOM 1438 C CA . ASN A 1 185 ? -18.320 -3.486 20.547 1.00 70.94 185 ASN A CA 1
ATOM 1439 C C . ASN A 1 185 ? -17.491 -4.422 19.653 1.00 70.94 185 ASN A C 1
ATOM 1441 O O . ASN A 1 185 ? -16.826 -5.316 20.172 1.00 70.94 185 ASN A O 1
ATOM 1445 N N . ILE A 1 186 ? -17.476 -4.209 18.331 1.00 71.62 186 ILE A N 1
ATOM 1446 C CA . ILE A 1 186 ? -16.616 -4.963 17.401 1.00 71.62 186 ILE A CA 1
ATOM 1447 C C . ILE A 1 186 ? -15.139 -4.706 17.710 1.00 71.62 186 ILE A C 1
ATOM 1449 O O . ILE A 1 186 ? -14.360 -5.658 17.801 1.00 71.62 186 ILE A O 1
ATOM 1453 N N . CYS A 1 187 ? -14.761 -3.444 17.930 1.00 68.50 187 CYS A N 1
ATOM 1454 C CA . CYS A 1 187 ? -13.392 -3.091 18.297 1.00 68.50 187 CYS A CA 1
ATOM 1455 C C . CYS A 1 187 ? -12.961 -3.761 19.611 1.00 68.50 187 CYS A C 1
ATOM 1457 O O . CYS A 1 187 ? -11.864 -4.313 19.664 1.00 68.50 187 CYS A O 1
ATOM 1459 N N . VAL A 1 188 ? -13.832 -3.787 20.627 1.00 68.69 188 VAL A N 1
ATOM 1460 C CA . VAL A 1 188 ? -13.549 -4.382 21.948 1.00 68.69 188 VAL A CA 1
ATOM 1461 C C . VAL A 1 188 ? -13.506 -5.916 21.912 1.00 68.69 188 VAL A C 1
ATOM 1463 O O . VAL A 1 188 ? -12.662 -6.521 22.563 1.00 68.69 188 VAL A O 1
ATOM 1466 N N . LYS A 1 189 ? -14.389 -6.573 21.149 1.00 64.94 189 LYS A N 1
ATOM 1467 C CA . LYS A 1 189 ? -14.532 -8.042 21.165 1.00 64.94 189 LYS A CA 1
ATOM 1468 C C . LYS A 1 189 ? -13.326 -8.793 20.589 1.00 64.94 189 LYS A C 1
ATOM 1470 O O . LYS A 1 189 ? -13.069 -9.920 20.991 1.00 64.94 189 LYS A O 1
ATOM 1475 N N . HIS A 1 190 ? -12.599 -8.194 19.651 1.00 61.81 190 HIS A N 1
ATOM 1476 C CA . HIS A 1 190 ? -11.497 -8.851 18.938 1.00 61.81 190 HIS A CA 1
ATOM 1477 C C . HIS A 1 190 ? -10.108 -8.489 19.497 1.00 61.81 190 HIS A C 1
ATOM 1479 O O . HIS A 1 190 ? -9.127 -8.518 18.761 1.00 61.81 190 HIS A O 1
ATOM 1485 N N . ASN A 1 191 ? -9.999 -7.987 20.732 1.00 50.66 191 ASN A N 1
ATOM 1486 C CA . ASN A 1 191 ? -8.755 -7.424 21.294 1.00 50.66 191 ASN A CA 1
ATOM 1487 C C . ASN A 1 191 ? -7.666 -8.482 21.613 1.00 50.66 191 ASN A C 1
ATOM 1489 O O . ASN A 1 191 ? -6.835 -8.244 22.480 1.00 50.66 191 ASN A O 1
ATOM 1493 N N . GLY A 1 192 ? -7.721 -9.655 20.971 1.00 43.03 192 GLY A N 1
ATOM 1494 C CA . GLY A 1 192 ? -6.754 -10.746 21.099 1.00 43.03 192 GLY A CA 1
ATOM 1495 C C . GLY A 1 192 ? -5.829 -10.808 19.884 1.00 43.03 192 GLY A C 1
ATOM 1496 O O . GLY A 1 192 ? -6.261 -10.508 18.769 1.00 43.03 192 GLY A O 1
ATOM 1497 N N . ASP A 1 193 ? -4.575 -11.157 20.152 1.00 38.38 193 ASP A N 1
ATOM 1498 C CA . ASP A 1 193 ? -3.404 -11.052 19.280 1.00 38.38 193 ASP A CA 1
ATOM 1499 C C . ASP A 1 193 ? -3.581 -11.648 17.871 1.00 38.38 193 ASP A C 1
ATOM 1501 O O . ASP A 1 193 ? -4.215 -12.686 17.670 1.00 38.38 193 ASP A O 1
ATOM 1505 N N . PHE A 1 194 ? -2.994 -10.967 16.882 1.00 42.28 194 PHE A N 1
ATOM 1506 C CA . PHE A 1 194 ? -2.887 -11.436 15.502 1.00 42.28 194 PHE A CA 1
ATOM 1507 C C . PHE A 1 194 ? -1.887 -12.599 15.417 1.00 42.28 194 PHE A C 1
ATOM 1509 O O . PHE A 1 194 ? -0.678 -12.383 15.470 1.00 42.28 194 PHE A O 1
ATOM 1516 N N . GLU A 1 195 ? -2.375 -13.818 15.191 1.00 28.22 195 GLU A N 1
ATOM 1517 C CA . GLU A 1 195 ? -1.584 -14.849 14.517 1.00 28.22 195 GLU A CA 1
ATOM 1518 C C . GLU A 1 195 ? -1.805 -14.698 13.006 1.00 28.22 195 GLU A C 1
ATOM 1520 O O . GLU A 1 195 ? -2.899 -14.934 12.489 1.00 28.22 195 GLU A O 1
ATOM 1525 N N . PHE A 1 196 ? -0.774 -14.232 12.300 1.00 36.00 196 PHE A N 1
ATOM 1526 C CA . PHE A 1 196 ? -0.725 -14.287 10.842 1.00 36.00 196 PHE A CA 1
ATOM 1527 C C . PHE A 1 196 ? -0.567 -15.758 10.425 1.00 36.00 196 PHE A C 1
ATOM 1529 O O . PHE A 1 196 ? 0.454 -16.372 10.736 1.00 36.00 196 PHE A O 1
ATOM 1536 N N . LEU A 1 197 ? -1.576 -16.306 9.742 1.00 31.53 197 LEU A N 1
ATOM 1537 C CA . LEU A 1 197 ? -1.469 -17.526 8.935 1.00 31.53 197 LEU A CA 1
ATOM 1538 C C . LEU A 1 197 ? -1.333 -17.145 7.463 1.00 31.53 197 LEU A C 1
ATOM 1540 O O . LEU A 1 197 ? -2.110 -16.262 7.028 1.00 31.53 197 LEU A O 1
#

Foldseek 3Di:
DDDDDDPWDKDFADADQQDWQADPVRPGTHRCHPAGTQTFTPVQVVVCVVVRHGHNVRRLVRLLVVLLVPCPDPRNLVSLVCCLRHPVVSVVVLVVLLVVLVVDPDALVSLVSNLSSLSSVCSNPVLDLVSLQVSLLSLQVSLVRDPDPVSSVVSNVSSQVSVVSSCVSVVHDDDDDDPSVVSVVSSVVPPDDDDDD

pLDDT: mean 85.05, std 16.54, range [28.22, 97.75]